Protein AF-A0A7Y2GJ99-F1 (afdb_monomer)

pLDDT: mean 95.35, std 8.85, range [33.09, 98.75]

Solvent-accessible surface area (backbone atoms only — not comparable to full-atom values): 11984 Å² total; per-residue (Å²): 136,81,82,79,80,70,79,87,43,70,21,40,38,22,31,53,90,67,54,75,41,60,30,28,61,37,40,18,82,39,71,92,29,45,36,53,20,20,38,45,72,42,80,58,85,67,59,65,56,34,55,49,12,24,33,47,34,41,47,22,24,43,27,35,58,44,49,71,42,35,42,47,26,33,45,86,88,47,50,19,39,99,52,57,39,34,38,24,40,36,31,30,36,68,42,92,59,56,69,44,93,75,38,76,45,47,41,52,61,49,24,41,74,62,63,28,25,31,35,25,58,28,64,36,67,62,51,46,54,48,34,71,76,74,42,74,43,20,17,12,30,33,64,51,55,70,68,60,28,43,53,44,5,62,67,37,80,42,44,80,96,45,80,46,27,81,76,51,27,51,92,62,67,49,76,44,70,34,80,44,98,48,89,41,35,31,40,29,35,18,27,15,48,42,45,64,58,55,57,61,48,14,61,65,15,26,34,37,40,31,29,61,84,63,48,73,67,62,54,55,73,69,65,50,76,42,79,42,79,49,55,40,20,103

Nearest PDB structures (foldseek):
  1m6v-assembly1_F  TM=9.559E-01  e=3.245E-27  Escherichia coli
  1t36-assembly1_D  TM=9.408E-01  e=1.132E-27  Escherichia coli
  1cs0-assembly1_F  TM=9.344E-01  e=1.450E-26  Escherichia coli
  1a9x-assembly1_B  TM=9.427E-01  e=2.822E-26  Escherichia coli
  1c30-assembly1_B  TM=9.353E-01  e=4.913E-26  Escherichia coli

Sequence (234 aa):
MTIRTASVREAALVLADGTLFEGEVIGAEPVGGVAGGEVVFNTVLSGYQEVITDPSYAGQIITFTYPHIGNYGVTDLDAESRAAFCRGVVVRDLARRRSNWRSTDDLDALLHRLGIPGIAGVDTRRLTRHIRDAGAMPGAFGTADEVTLKNAAAAEPGTDGIDLVSTVTCAEPYEVPCTTDSTRRIVALDFGIKTSIVEQLSAYAHIEVVPASTSAADILARSPHGVFLSNGPG

Secondary structure (DSSP, 8-state):
-----PPP-EEEEEETT--EEEEEEEESPPGGGEEEEEEEEE--SS-HHHHHT-GGGTTEEEEESSSEESTT-B-GGG--SSS---SEEE-SEE-SS---TT--B-HHHHHHHHT-EEEES--HHHHHHHHHHH-SEEEEEESS-HHHHHHHHHH---STT---HHHHS-SS-EEE--SSS---EEEEEESS--HHHHHHHHTTSEEEEEETT--HHHHHHT--SEEEE-----

Structure (mmCIF, N/CA/C/O backbone):
data_AF-A0A7Y2GJ99-F1
#
_entry.id   AF-A0A7Y2GJ99-F1
#
loop_
_atom_site.group_PDB
_atom_site.id
_atom_site.type_symbol
_atom_site.label_atom_id
_atom_site.label_alt_id
_atom_site.label_comp_id
_atom_site.label_asym_id
_atom_site.label_entity_id
_atom_site.label_seq_id
_atom_site.pdbx_PDB_ins_code
_atom_site.Cartn_x
_atom_site.Cartn_y
_atom_site.Cartn_z
_atom_site.occupancy
_atom_site.B_iso_or_equiv
_atom_site.auth_seq_id
_atom_site.auth_comp_id
_atom_site.auth_asym_id
_atom_site.auth_atom_id
_atom_site.pdbx_PDB_model_num
ATOM 1 N N . MET A 1 1 ? 14.626 0.967 29.064 1.00 39.34 1 MET A N 1
ATOM 2 C CA . MET A 1 1 ? 13.537 0.223 28.400 1.00 39.34 1 MET A CA 1
ATOM 3 C C . MET A 1 1 ? 12.233 0.840 28.873 1.00 39.34 1 MET A C 1
ATOM 5 O O . MET A 1 1 ? 11.718 0.464 29.915 1.00 39.34 1 MET A O 1
ATOM 9 N N . THR A 1 2 ? 11.798 1.899 28.198 1.00 33.09 2 THR A N 1
ATOM 10 C CA . THR A 1 2 ? 10.606 2.658 28.586 1.00 33.09 2 THR A CA 1
ATOM 11 C C . THR A 1 2 ? 9.404 1.923 28.018 1.00 33.09 2 THR A C 1
ATOM 13 O O . THR A 1 2 ? 9.250 1.855 26.802 1.00 33.09 2 THR A O 1
ATOM 16 N N . ILE A 1 3 ? 8.593 1.310 28.878 1.00 41.62 3 ILE A N 1
ATOM 17 C CA . ILE A 1 3 ? 7.292 0.779 28.471 1.00 41.62 3 ILE A CA 1
ATOM 18 C C . ILE A 1 3 ? 6.457 2.011 28.120 1.00 41.62 3 ILE A C 1
ATOM 20 O O . ILE A 1 3 ? 6.070 2.761 29.013 1.00 41.62 3 ILE A O 1
ATOM 24 N N . ARG A 1 4 ? 6.256 2.280 26.825 1.00 46.31 4 ARG A N 1
ATOM 25 C CA . ARG A 1 4 ? 5.281 3.275 26.373 1.00 46.31 4 ARG A CA 1
ATOM 26 C C . ARG A 1 4 ? 3.912 2.788 26.844 1.00 46.31 4 ARG A C 1
ATOM 28 O O . ARG A 1 4 ? 3.318 1.914 26.226 1.00 46.31 4 ARG A O 1
ATOM 35 N N . THR A 1 5 ? 3.415 3.331 27.948 1.00 45.97 5 THR A N 1
ATOM 36 C CA . THR A 1 5 ? 1.984 3.319 28.255 1.00 45.97 5 THR A CA 1
ATOM 37 C C . THR A 1 5 ? 1.335 4.353 27.344 1.00 45.97 5 THR A C 1
ATOM 39 O O . THR A 1 5 ? 1.061 5.475 27.765 1.00 45.97 5 THR A O 1
ATOM 42 N N . ALA A 1 6 ? 1.207 4.021 26.059 1.00 58.84 6 ALA A N 1
ATOM 43 C CA . ALA A 1 6 ? 0.359 4.791 25.165 1.00 58.84 6 ALA A CA 1
ATOM 44 C C . ALA A 1 6 ? -1.078 4.653 25.683 1.00 58.84 6 ALA A C 1
ATOM 46 O O . ALA A 1 6 ? -1.525 3.546 25.986 1.00 58.84 6 ALA A O 1
ATOM 47 N N . SER A 1 7 ? -1.769 5.777 25.871 1.00 73.12 7 SER A N 1
ATOM 48 C CA . SER A 1 7 ? -3.190 5.764 26.199 1.00 73.12 7 SER A CA 1
ATOM 49 C C . SER A 1 7 ? -3.935 5.110 25.043 1.00 73.12 7 SER A C 1
ATOM 51 O O . SER A 1 7 ? -3.868 5.617 23.922 1.00 73.12 7 SER A O 1
ATOM 53 N N . VAL A 1 8 ? -4.622 4.004 25.320 1.00 84.69 8 VAL A N 1
ATOM 54 C CA . VAL A 1 8 ? -5.530 3.375 24.360 1.00 84.69 8 VAL A CA 1
ATOM 55 C C . VAL A 1 8 ? -6.547 4.417 23.908 1.00 84.69 8 VAL A C 1
ATOM 57 O O . VAL A 1 8 ? -7.166 5.090 24.735 1.00 84.69 8 VAL A O 1
ATOM 60 N N . ARG A 1 9 ? -6.673 4.576 22.594 1.00 92.69 9 ARG A N 1
ATOM 61 C CA . ARG A 1 9 ? -7.615 5.497 21.969 1.00 92.69 9 ARG A CA 1
ATOM 62 C C . ARG A 1 9 ? -8.574 4.699 21.111 1.00 92.69 9 ARG A C 1
ATOM 64 O O . ARG A 1 9 ? -8.158 4.090 20.129 1.00 92.69 9 ARG A O 1
ATOM 71 N N . GLU A 1 10 ? -9.835 4.724 21.512 1.00 95.69 10 GLU A N 1
ATOM 72 C CA . GLU A 1 10 ? -10.915 4.028 20.826 1.00 95.69 10 GLU A CA 1
ATOM 73 C C . GLU A 1 10 ? -11.060 4.535 19.389 1.00 95.69 10 GLU A C 1
ATOM 75 O O . GLU A 1 10 ? -10.960 5.734 19.107 1.00 95.69 10 GLU A O 1
ATOM 80 N N . ALA A 1 11 ? -11.279 3.591 18.485 1.00 97.06 11 ALA A N 1
ATOM 81 C CA . ALA A 1 11 ? -11.551 3.822 17.083 1.00 97.06 11 ALA A CA 1
ATOM 82 C C . ALA A 1 11 ? -12.615 2.833 16.608 1.00 97.06 11 ALA A C 1
ATOM 84 O O . ALA A 1 11 ? -12.820 1.771 17.200 1.00 97.06 11 ALA A O 1
ATOM 85 N N . ALA A 1 12 ? -13.265 3.163 15.503 1.00 98.12 12 ALA A N 1
ATOM 86 C CA . ALA A 1 12 ? -14.172 2.251 14.832 1.00 98.12 12 ALA A CA 1
ATOM 87 C C . ALA A 1 12 ? -13.856 2.187 13.342 1.00 98.12 12 ALA A C 1
ATOM 89 O O . ALA A 1 12 ? -13.386 3.163 12.766 1.00 98.12 12 ALA A O 1
ATOM 90 N N . LEU A 1 13 ? -14.130 1.037 12.733 1.00 98.62 13 LEU A N 1
ATOM 91 C CA . LEU A 1 13 ? -14.179 0.814 11.294 1.00 98.62 13 LEU A CA 1
ATOM 92 C C . LEU A 1 13 ? -15.635 0.560 10.903 1.00 98.62 13 LEU A C 1
ATOM 94 O O . LEU A 1 13 ? -16.293 -0.317 11.467 1.00 98.62 13 LEU A O 1
ATOM 98 N N . VAL A 1 14 ? -16.109 1.299 9.909 1.00 98.50 14 VAL A N 1
ATOM 99 C CA . VAL A 1 14 ? -17.433 1.155 9.311 1.00 98.50 14 VAL A CA 1
ATOM 100 C C . VAL A 1 14 ? -17.272 0.804 7.837 1.00 98.50 14 VAL A C 1
ATOM 102 O O . VAL A 1 14 ? -16.510 1.454 7.124 1.00 98.50 14 VAL A O 1
ATOM 105 N N . LEU A 1 15 ? -17.993 -0.212 7.373 1.00 98.44 15 LEU A N 1
ATOM 106 C CA . LEU A 1 15 ? -18.078 -0.560 5.954 1.00 98.44 15 LEU A CA 1
ATOM 107 C C . LEU A 1 15 ? -19.263 0.147 5.280 1.00 98.44 15 LEU A C 1
ATOM 109 O O . LEU A 1 15 ? -20.211 0.553 5.952 1.00 98.44 15 LEU A O 1
ATOM 113 N N . ALA A 1 16 ? -19.247 0.257 3.951 1.00 97.25 16 ALA A N 1
ATOM 114 C CA . ALA A 1 16 ? -20.312 0.900 3.174 1.00 97.25 16 ALA A CA 1
ATOM 115 C C . ALA A 1 16 ? -21.708 0.281 3.397 1.00 97.25 16 ALA A C 1
ATOM 117 O O . ALA A 1 16 ? -22.719 0.965 3.258 1.00 97.25 16 ALA A O 1
ATOM 118 N N . ASP A 1 17 ? -21.779 -0.992 3.795 1.00 96.62 17 ASP A N 1
ATOM 119 C CA . ASP A 1 17 ? -23.031 -1.671 4.149 1.00 96.62 17 ASP A CA 1
ATOM 120 C C . ASP A 1 17 ? -23.505 -1.420 5.597 1.00 96.62 17 ASP A C 1
ATOM 122 O O . ASP A 1 17 ? -24.527 -1.954 6.032 1.00 96.62 17 ASP A O 1
ATOM 126 N N . GLY A 1 18 ? -22.769 -0.598 6.350 1.00 96.62 18 GLY A N 1
ATOM 127 C CA . GLY A 1 18 ? -23.052 -0.233 7.733 1.00 96.62 18 GLY A CA 1
ATOM 128 C C . GLY A 1 18 ? -22.471 -1.185 8.780 1.00 96.62 18 GLY A C 1
ATOM 129 O O . GLY A 1 18 ? -22.684 -0.954 9.972 1.00 96.62 18 GLY A O 1
ATOM 130 N N . THR A 1 19 ? -21.740 -2.233 8.386 1.00 97.88 19 THR A N 1
ATOM 131 C CA . THR A 1 19 ? -21.089 -3.143 9.338 1.00 97.88 19 THR A CA 1
ATOM 132 C C . THR A 1 19 ? -20.027 -2.405 10.153 1.00 97.88 19 THR A C 1
ATOM 134 O O . THR A 1 19 ? -19.130 -1.780 9.593 1.00 97.88 19 THR A O 1
ATOM 137 N N . LEU A 1 20 ? -20.114 -2.521 11.482 1.00 98.19 20 LEU A N 1
ATOM 138 C CA . LEU A 1 20 ? -19.240 -1.851 12.449 1.00 98.19 20 LEU A CA 1
ATOM 139 C C . LEU A 1 20 ? -18.264 -2.828 13.123 1.00 98.19 20 LEU A C 1
ATOM 141 O O . LEU A 1 20 ? -18.645 -3.937 13.533 1.00 98.19 20 LEU A O 1
ATOM 145 N N . PHE A 1 21 ? -17.027 -2.366 13.297 1.00 98.56 21 PHE A N 1
ATOM 146 C CA . PHE A 1 21 ? -15.977 -3.006 14.080 1.00 98.56 21 PHE A CA 1
ATOM 147 C C . PHE A 1 21 ? -15.328 -1.990 15.016 1.00 98.56 21 PHE A C 1
ATOM 149 O O . PHE A 1 21 ? -14.883 -0.937 14.574 1.00 98.56 21 PHE A O 1
ATOM 156 N N . GLU A 1 22 ? -15.241 -2.327 16.295 1.00 98.12 22 GLU A N 1
ATOM 157 C CA . GLU A 1 22 ? -14.539 -1.524 17.296 1.00 98.12 22 GLU A CA 1
ATOM 158 C C . GLU A 1 22 ? -13.065 -1.931 17.364 1.00 98.12 22 GLU A C 1
ATOM 160 O O . GLU A 1 22 ? -12.703 -3.087 17.108 1.00 98.12 22 GLU A O 1
ATOM 165 N N . GLY A 1 23 ? -12.216 -0.976 17.717 1.00 97.12 23 GLY A N 1
ATOM 166 C CA . GLY A 1 23 ? -10.788 -1.181 17.846 1.00 97.12 23 GLY A CA 1
ATOM 167 C C . GLY A 1 23 ? -10.091 0.014 18.476 1.00 97.12 23 GLY A C 1
ATOM 168 O O . GLY A 1 23 ? -10.691 0.843 19.158 1.00 97.12 23 GLY A O 1
ATOM 169 N N . GLU A 1 24 ? -8.792 0.086 18.239 1.00 96.12 24 GLU A N 1
ATOM 170 C CA . GLU A 1 24 ? -7.913 1.101 18.803 1.00 96.12 24 GLU A CA 1
ATOM 171 C C . GLU A 1 24 ? -7.057 1.688 17.684 1.00 96.12 24 GLU A C 1
ATOM 173 O O . GLU A 1 24 ? -6.545 0.941 16.847 1.00 96.12 24 GLU A O 1
ATOM 178 N N . VAL A 1 25 ? -6.902 3.011 17.641 1.00 95.75 25 VAL A N 1
ATOM 179 C CA . VAL A 1 25 ? -6.079 3.649 16.603 1.00 95.75 25 VAL A CA 1
ATOM 180 C C . VAL A 1 25 ? -4.598 3.316 16.807 1.00 95.75 25 VAL A C 1
ATOM 182 O O . VAL A 1 25 ? -4.089 3.329 17.930 1.00 95.75 25 VAL A O 1
ATOM 185 N N . ILE A 1 26 ? -3.911 3.026 15.706 1.00 96.75 26 ILE A N 1
ATOM 186 C CA . ILE A 1 26 ? -2.462 2.810 15.631 1.00 96.75 26 ILE A CA 1
ATOM 187 C C . ILE A 1 26 ? -1.896 3.579 14.434 1.00 96.75 26 ILE A C 1
ATOM 189 O O . ILE A 1 26 ? -2.638 3.956 13.525 1.00 96.75 26 ILE A O 1
ATOM 193 N N . GLY A 1 27 ? -0.580 3.767 14.388 1.00 96.62 27 GLY A N 1
ATOM 194 C CA . GLY A 1 27 ? 0.058 4.498 13.299 1.00 96.62 27 GLY A CA 1
ATOM 195 C C . GLY A 1 27 ? -0.323 5.977 13.267 1.00 96.62 27 GLY A C 1
ATOM 196 O O . GLY A 1 27 ? -0.678 6.564 14.285 1.00 96.62 27 GLY A O 1
ATOM 197 N N . ALA A 1 28 ? -0.213 6.595 12.091 1.00 96.38 28 ALA A N 1
ATOM 198 C CA . ALA A 1 28 ? -0.428 8.028 11.946 1.00 96.38 28 ALA A CA 1
ATOM 199 C C . ALA A 1 28 ? -1.865 8.449 12.281 1.00 96.38 28 ALA A C 1
ATOM 201 O O . ALA A 1 28 ? -2.828 7.731 12.019 1.00 96.38 28 ALA A O 1
ATOM 202 N N . GLU A 1 29 ? -2.013 9.666 12.801 1.00 93.19 29 GLU A N 1
ATOM 203 C CA . GLU A 1 29 ? -3.330 10.229 13.066 1.00 93.19 29 GLU A CA 1
ATOM 204 C C . GLU A 1 29 ? -4.055 10.525 11.740 1.00 93.19 29 GLU A C 1
ATOM 206 O O . GLU A 1 29 ? -3.529 11.291 10.922 1.00 93.19 29 GLU A O 1
ATOM 211 N N . PRO A 1 30 ? -5.252 9.964 11.500 1.00 89.06 30 PRO A N 1
ATOM 212 C CA . PRO A 1 30 ? -5.992 10.260 10.286 1.00 89.06 30 PRO A CA 1
ATOM 213 C C . PRO A 1 30 ? -6.437 11.728 10.268 1.00 89.06 30 PRO A C 1
ATOM 215 O O . PRO A 1 30 ? -6.904 12.276 11.272 1.00 89.06 30 PRO A O 1
ATOM 218 N N . VAL A 1 31 ? -6.313 12.385 9.112 1.00 87.25 31 VAL A N 1
ATOM 219 C CA . VAL A 1 31 ? -6.716 13.790 8.948 1.00 87.25 31 VAL A CA 1
ATOM 220 C C . VAL A 1 31 ? -8.214 13.923 9.220 1.00 87.25 31 VAL A C 1
ATOM 222 O O . VAL A 1 31 ? -9.028 13.214 8.641 1.00 87.25 31 VAL A O 1
ATOM 225 N N . GLY A 1 32 ? -8.587 14.821 10.135 1.00 89.94 32 GLY A N 1
ATOM 226 C CA . GLY A 1 32 ? -9.987 14.980 10.542 1.00 89.94 32 GLY A CA 1
ATOM 227 C C . GLY A 1 32 ? -10.563 13.779 11.304 1.00 89.94 32 GLY A C 1
ATOM 228 O O . GLY A 1 32 ? -11.775 13.705 11.474 1.00 89.94 32 GLY A O 1
ATOM 229 N N . GLY A 1 33 ? -9.720 12.849 11.767 1.00 94.75 33 GLY A N 1
ATOM 230 C CA . GLY A 1 33 ? -10.148 11.672 12.520 1.00 94.75 33 GLY A CA 1
ATOM 231 C C . GLY A 1 33 ? -10.737 10.550 11.662 1.00 94.75 33 GLY A C 1
ATOM 232 O O . GLY A 1 33 ? -11.362 9.656 12.230 1.00 94.75 33 GLY A O 1
ATOM 233 N N . VAL A 1 34 ? -10.564 10.591 10.333 1.00 97.50 34 VAL A N 1
ATOM 234 C CA . VAL A 1 34 ? -11.139 9.623 9.383 1.00 97.50 34 VAL A CA 1
ATOM 235 C C . VAL A 1 34 ? -10.124 9.219 8.311 1.00 97.50 34 VAL A C 1
ATOM 237 O O . VAL A 1 34 ? -9.484 10.067 7.695 1.00 97.50 34 VAL A O 1
ATOM 240 N N . ALA A 1 35 ? -10.009 7.919 8.059 1.00 97.88 35 ALA A N 1
ATOM 241 C CA . ALA A 1 35 ? -9.297 7.335 6.929 1.00 97.88 35 ALA A CA 1
ATOM 242 C C . ALA A 1 35 ? -10.260 6.458 6.124 1.00 97.88 35 ALA A C 1
ATOM 244 O O . ALA A 1 35 ? -10.860 5.541 6.682 1.00 97.88 35 ALA A O 1
ATOM 245 N N . GLY A 1 36 ? -10.411 6.761 4.834 1.00 97.75 36 GLY A N 1
ATOM 246 C CA . GLY A 1 36 ? -11.278 6.046 3.897 1.00 97.75 36 GLY A CA 1
ATOM 247 C C . GLY A 1 36 ? -10.485 5.291 2.833 1.00 97.75 36 GLY A C 1
ATOM 248 O O . GLY A 1 36 ? -9.355 5.664 2.508 1.00 97.75 36 GLY A O 1
ATOM 249 N N . GLY A 1 37 ? -11.072 4.215 2.323 1.00 97.88 37 GLY A N 1
ATOM 250 C CA . GLY A 1 37 ? -10.545 3.431 1.212 1.00 97.88 37 GLY A CA 1
ATOM 251 C C . GLY A 1 37 ? -11.347 2.153 0.996 1.00 97.88 37 GLY A C 1
ATOM 252 O O . GLY A 1 37 ? -12.248 1.818 1.768 1.00 97.88 37 GLY A O 1
ATOM 253 N N . GLU A 1 38 ? -11.007 1.403 -0.043 1.00 98.19 38 GLU A N 1
ATOM 254 C CA . GLU A 1 38 ? -11.585 0.079 -0.260 1.00 98.19 38 GLU A CA 1
ATOM 255 C C . GLU A 1 38 ? -10.983 -0.940 0.711 1.00 98.19 38 GLU A C 1
ATOM 257 O O . GLU A 1 38 ? -9.768 -1.131 0.763 1.00 98.19 38 GLU A O 1
ATOM 262 N N . VAL A 1 39 ? -11.821 -1.612 1.498 1.00 98.44 39 VAL A N 1
ATOM 263 C CA . VAL A 1 39 ? -11.357 -2.581 2.490 1.00 98.44 39 VAL A CA 1
ATOM 264 C C . VAL A 1 39 ? -11.141 -3.936 1.827 1.00 98.44 39 VAL A C 1
ATOM 266 O O . VAL A 1 39 ? -12.078 -4.590 1.365 1.00 98.44 39 VAL A O 1
ATOM 269 N N . VAL A 1 40 ? -9.889 -4.384 1.848 1.00 98.12 40 VAL A N 1
ATOM 270 C CA . VAL A 1 40 ? -9.454 -5.688 1.337 1.00 98.12 40 VAL A CA 1
ATOM 271 C C . VAL A 1 40 ? -8.845 -6.519 2.458 1.00 98.12 40 VAL A C 1
ATOM 273 O O . VAL A 1 40 ? -8.531 -6.003 3.532 1.00 98.12 40 VAL A O 1
ATOM 276 N N . PHE A 1 41 ? -8.645 -7.818 2.227 1.00 98.00 41 PHE A N 1
ATOM 277 C CA . PHE A 1 41 ? -7.895 -8.665 3.151 1.00 98.00 41 PHE A CA 1
ATOM 278 C C . PHE A 1 41 ? -6.698 -9.330 2.476 1.00 98.00 41 PHE A C 1
ATOM 280 O O . PHE A 1 41 ? -6.756 -9.726 1.314 1.00 98.00 41 PHE A O 1
ATOM 287 N N . ASN A 1 42 ? -5.618 -9.501 3.237 1.00 98.31 42 ASN A N 1
ATOM 288 C CA . ASN A 1 42 ? -4.430 -10.225 2.811 1.00 98.31 42 ASN A CA 1
ATOM 289 C C . ASN A 1 42 ? -4.122 -11.381 3.783 1.00 98.31 42 ASN A C 1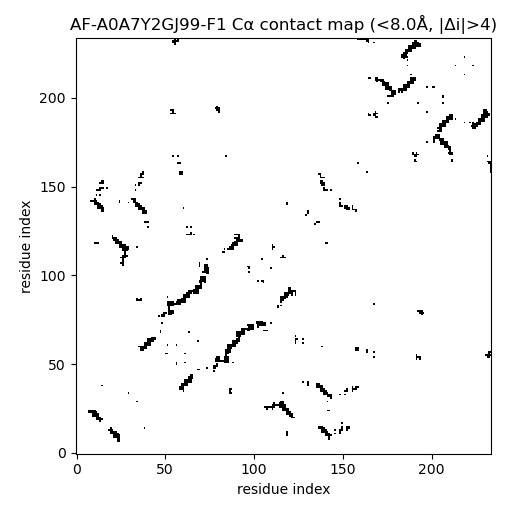
ATOM 291 O O . ASN A 1 42 ? -4.0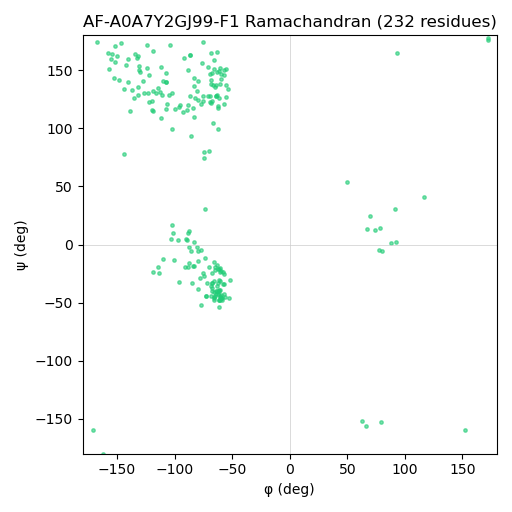90 -11.224 5.009 1.00 98.31 42 ASN A O 1
ATOM 295 N N . THR A 1 43 ? -3.917 -12.569 3.208 1.00 97.75 43 THR A N 1
ATOM 296 C CA . THR A 1 43 ? -3.693 -13.831 3.927 1.00 97.75 43 THR A CA 1
ATOM 297 C C . THR A 1 43 ? -2.229 -14.144 4.225 1.00 97.75 43 THR A C 1
ATOM 299 O O . THR A 1 43 ? -1.936 -15.210 4.769 1.00 97.75 43 THR A O 1
ATOM 302 N N . VAL A 1 44 ? -1.306 -13.230 3.910 1.00 97.00 44 VAL A N 1
ATOM 303 C CA . VAL A 1 44 ? 0.107 -13.402 4.250 1.00 97.00 44 VAL A CA 1
ATOM 304 C C . VAL A 1 44 ? 0.298 -13.650 5.748 1.00 97.00 44 VAL A C 1
ATOM 306 O O . VAL A 1 44 ? -0.307 -13.002 6.604 1.00 97.00 44 VAL A O 1
ATOM 309 N N . LEU A 1 45 ? 1.169 -14.608 6.059 1.00 97.19 45 LEU A N 1
ATOM 310 C CA . LEU A 1 45 ? 1.583 -14.921 7.432 1.00 97.19 45 LEU A CA 1
ATOM 311 C C . LEU A 1 45 ? 2.835 -14.132 7.848 1.00 97.19 45 LEU A C 1
ATOM 313 O O . LEU A 1 45 ? 3.136 -14.000 9.032 1.00 97.19 45 LEU A O 1
ATOM 317 N N . SER A 1 46 ? 3.570 -13.623 6.862 1.00 97.44 46 SER A N 1
ATOM 318 C CA . SER A 1 46 ? 4.788 -12.827 6.981 1.00 97.44 46 SER A CA 1
ATOM 319 C C . SER A 1 46 ? 4.876 -11.883 5.788 1.00 97.44 46 SER A C 1
ATOM 321 O O . SER A 1 46 ? 4.244 -12.133 4.768 1.00 97.44 46 SER A O 1
ATOM 323 N N . GLY A 1 47 ? 5.694 -10.846 5.881 1.00 97.44 47 GLY A N 1
ATOM 324 C CA . GLY A 1 47 ? 5.856 -9.875 4.804 1.00 97.44 47 GLY A CA 1
ATOM 325 C C . GLY A 1 47 ? 4.901 -8.681 4.911 1.00 97.44 47 GLY A C 1
ATOM 326 O O . GLY A 1 47 ? 4.439 -8.163 3.899 1.00 97.44 47 GLY A O 1
ATOM 327 N N . TYR A 1 48 ? 4.505 -8.280 6.129 1.00 98.25 48 TYR A N 1
ATOM 328 C CA . TYR A 1 48 ? 3.548 -7.180 6.302 1.00 98.25 48 TYR A CA 1
ATOM 329 C C . TYR A 1 48 ? 4.113 -5.834 5.844 1.00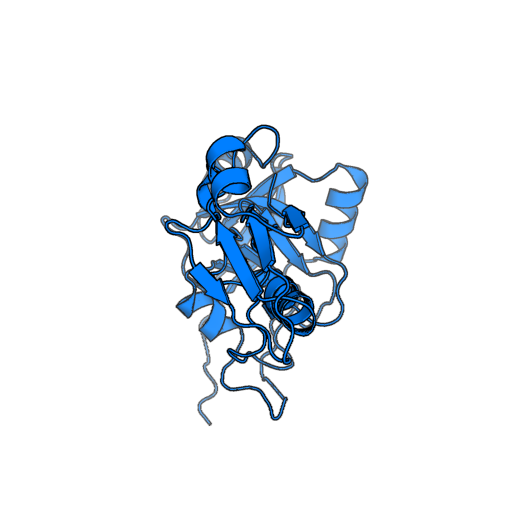 98.25 48 TYR A C 1
ATOM 331 O O . TYR A 1 48 ? 3.343 -4.995 5.391 1.00 98.25 48 TYR A O 1
ATOM 339 N N . GLN A 1 49 ? 5.425 -5.607 5.951 1.00 98.25 49 GLN A N 1
ATOM 340 C CA . GLN A 1 49 ? 6.028 -4.339 5.545 1.00 98.25 49 GLN A CA 1
ATOM 341 C C . GLN A 1 49 ? 6.052 -4.230 4.018 1.00 98.25 49 GLN A C 1
ATOM 343 O O . GLN A 1 49 ? 5.664 -3.204 3.461 1.00 98.25 49 GLN A O 1
ATOM 348 N N . GLU A 1 50 ? 6.436 -5.318 3.364 1.00 98.44 50 GLU A N 1
ATOM 349 C CA . GLU A 1 50 ? 6.442 -5.494 1.921 1.00 98.44 50 GLU A CA 1
ATOM 350 C C . GLU A 1 50 ? 5.034 -5.261 1.363 1.00 98.44 50 GLU A C 1
ATOM 352 O O . GLU A 1 50 ? 4.869 -4.536 0.393 1.00 98.44 50 GLU A O 1
ATOM 357 N N . VAL A 1 51 ? 4.003 -5.792 2.033 1.00 98.44 51 VAL A N 1
ATOM 358 C CA . VAL A 1 51 ? 2.592 -5.556 1.685 1.00 98.44 51 VAL A CA 1
ATOM 359 C C . VAL A 1 51 ? 2.176 -4.096 1.892 1.00 98.44 51 VAL A C 1
ATOM 361 O O . VAL A 1 51 ? 1.550 -3.518 1.014 1.00 98.44 51 VAL A O 1
ATOM 364 N N . ILE A 1 52 ? 2.527 -3.469 3.019 1.00 98.38 52 ILE A N 1
ATOM 365 C CA . ILE A 1 52 ? 2.172 -2.062 3.305 1.00 98.38 52 ILE A CA 1
ATOM 366 C C . ILE A 1 52 ? 2.797 -1.095 2.289 1.00 98.38 52 ILE A C 1
ATOM 368 O O . ILE A 1 52 ? 2.215 -0.054 1.976 1.00 98.38 52 ILE A O 1
ATOM 372 N N . THR A 1 53 ? 3.987 -1.432 1.795 1.00 98.25 53 THR A N 1
ATOM 373 C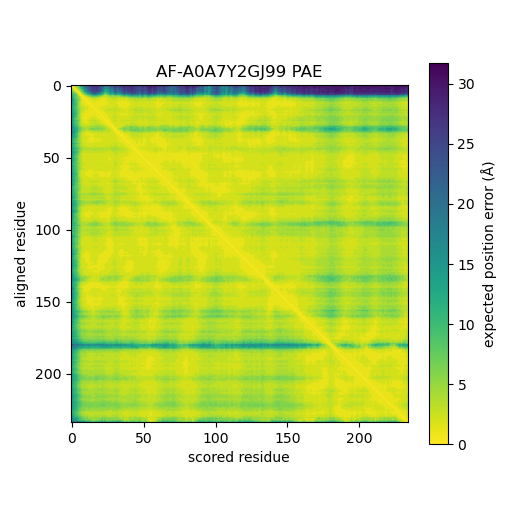 CA . THR A 1 53 ? 4.769 -0.614 0.859 1.00 98.25 53 THR A CA 1
ATOM 374 C C . THR A 1 53 ? 4.591 -1.021 -0.604 1.00 98.25 53 THR A C 1
ATOM 376 O O . THR A 1 53 ? 5.223 -0.427 -1.476 1.00 98.25 53 THR A O 1
ATOM 379 N N . ASP A 1 54 ? 3.720 -1.987 -0.897 1.00 98.44 54 ASP A N 1
ATOM 380 C CA . ASP A 1 54 ? 3.387 -2.394 -2.260 1.00 98.44 54 ASP A CA 1
ATOM 381 C C . ASP A 1 54 ? 2.428 -1.363 -2.901 1.00 98.44 54 ASP A C 1
ATOM 383 O O . ASP A 1 54 ? 1.332 -1.130 -2.370 1.00 98.44 54 ASP A O 1
ATOM 387 N N . PRO A 1 55 ? 2.800 -0.731 -4.034 1.00 97.94 55 PRO A N 1
ATOM 388 C CA . PRO A 1 55 ? 1.957 0.262 -4.700 1.00 97.94 55 PRO A CA 1
ATOM 389 C C . PRO A 1 55 ? 0.606 -0.271 -5.182 1.00 97.94 55 PRO A C 1
ATOM 391 O O . PRO A 1 55 ? -0.318 0.519 -5.363 1.00 97.94 55 PRO A O 1
ATOM 394 N N . SER A 1 56 ? 0.458 -1.589 -5.361 1.00 97.62 56 SER A N 1
ATOM 395 C CA . SER A 1 56 ? -0.815 -2.197 -5.763 1.00 97.62 56 SER A CA 1
ATOM 396 C C . SER A 1 56 ? -1.938 -2.001 -4.739 1.00 97.62 56 SER A C 1
ATOM 398 O O . SER A 1 56 ? -3.100 -2.111 -5.109 1.00 97.62 56 SER A O 1
ATOM 400 N N . TYR A 1 57 ? -1.621 -1.647 -3.487 1.00 98.19 57 TYR A N 1
ATOM 401 C CA . TYR A 1 57 ? -2.623 -1.313 -2.468 1.00 98.19 57 TYR A CA 1
ATOM 402 C C . TYR A 1 57 ? -3.049 0.160 -2.463 1.00 98.19 57 TYR A C 1
ATOM 404 O O . TYR A 1 57 ? -3.695 0.602 -1.509 1.00 98.19 57 TYR A O 1
ATOM 412 N N . ALA A 1 58 ? -2.695 0.955 -3.478 1.00 97.88 58 ALA A N 1
ATOM 413 C CA . ALA A 1 58 ? -3.160 2.336 -3.559 1.00 97.88 58 ALA A CA 1
ATOM 414 C C . ALA A 1 58 ? -4.692 2.415 -3.467 1.00 97.88 58 ALA A C 1
ATOM 416 O O . ALA A 1 58 ? -5.403 1.639 -4.094 1.00 97.88 58 ALA A O 1
ATOM 417 N N . GLY A 1 59 ? -5.206 3.333 -2.644 1.00 97.06 59 GLY A N 1
ATOM 418 C CA . GLY A 1 59 ? -6.653 3.465 -2.420 1.00 97.06 59 GLY A CA 1
ATOM 419 C C . GLY A 1 59 ? -7.269 2.418 -1.480 1.00 97.06 59 GLY A C 1
ATOM 420 O O . GLY A 1 59 ? -8.435 2.552 -1.115 1.00 97.06 59 GLY A O 1
ATOM 421 N N . GLN A 1 60 ? -6.504 1.425 -1.019 1.00 98.44 60 GLN A N 1
ATOM 422 C CA . GLN A 1 60 ? -7.033 0.308 -0.235 1.00 98.44 60 GLN A CA 1
ATOM 423 C C . GLN A 1 60 ? -6.654 0.375 1.248 1.00 98.44 60 GLN A C 1
ATOM 425 O O . GLN A 1 60 ? -5.567 0.818 1.624 1.00 98.44 60 GLN A O 1
ATOM 430 N N . ILE A 1 61 ? -7.551 -0.117 2.099 1.00 98.62 61 ILE A N 1
ATOM 431 C CA . ILE A 1 61 ? -7.324 -0.387 3.519 1.00 98.62 61 ILE A CA 1
ATOM 432 C C . ILE A 1 61 ? -7.046 -1.886 3.670 1.00 98.62 61 ILE A C 1
ATOM 434 O O . ILE A 1 61 ? -7.906 -2.728 3.400 1.00 98.62 61 ILE A O 1
ATOM 438 N N . ILE A 1 62 ? -5.841 -2.232 4.117 1.00 98.69 62 ILE A N 1
ATOM 439 C CA . ILE A 1 62 ? -5.363 -3.616 4.152 1.00 98.69 62 ILE A CA 1
ATOM 440 C C . ILE A 1 62 ? -5.739 -4.275 5.477 1.00 98.69 62 ILE A C 1
ATOM 442 O O . ILE A 1 62 ? -5.206 -3.924 6.528 1.00 98.69 62 ILE A O 1
ATOM 446 N N . THR A 1 63 ? -6.585 -5.300 5.431 1.00 98.75 63 THR A N 1
ATOM 447 C CA . THR A 1 63 ? -6.873 -6.157 6.587 1.00 98.75 63 THR A CA 1
ATOM 448 C C . THR A 1 63 ? -5.959 -7.372 6.606 1.00 98.75 63 THR A C 1
ATOM 450 O O . THR A 1 63 ? -6.066 -8.265 5.764 1.00 98.75 63 THR A O 1
ATOM 453 N N . PHE A 1 64 ? -5.089 -7.469 7.606 1.00 98.75 64 PHE A N 1
ATOM 454 C CA . PHE A 1 64 ? -4.259 -8.656 7.781 1.00 98.75 64 PHE A CA 1
ATOM 455 C C . PHE A 1 64 ? -5.028 -9.763 8.501 1.00 98.75 64 PHE A C 1
ATOM 457 O O . PHE A 1 64 ? -5.560 -9.578 9.599 1.00 98.75 64 PHE A O 1
ATOM 464 N N . THR A 1 65 ? -5.062 -10.952 7.896 1.00 98.31 65 THR A N 1
ATOM 465 C CA . THR A 1 65 ? -5.720 -12.105 8.533 1.00 98.31 65 THR A CA 1
ATOM 466 C C . THR A 1 65 ? -4.868 -12.743 9.630 1.00 98.31 65 THR A C 1
ATOM 468 O O . THR A 1 65 ? -5.419 -13.304 10.580 1.00 98.31 65 THR A O 1
ATOM 471 N N . TYR A 1 66 ? -3.535 -12.664 9.523 1.00 98.38 66 TYR A N 1
ATOM 472 C CA . TYR A 1 66 ? -2.645 -13.181 10.554 1.00 98.38 66 TYR A CA 1
ATOM 473 C C . TYR A 1 66 ? -2.733 -12.282 11.795 1.00 98.38 66 TYR A C 1
ATOM 475 O O . TYR A 1 66 ? -2.603 -11.065 11.669 1.00 98.38 66 TYR A O 1
ATOM 483 N N . PRO A 1 67 ? -2.983 -12.838 12.995 1.00 97.31 67 PRO A N 1
ATOM 484 C CA . PRO A 1 67 ? -3.402 -12.018 14.122 1.00 97.31 67 PRO A CA 1
ATOM 485 C C . PRO A 1 67 ? -2.292 -11.137 14.698 1.00 97.31 67 PRO A C 1
ATOM 487 O O . PRO A 1 67 ? -2.599 -10.041 15.153 1.00 97.31 67 PRO A O 1
ATOM 490 N N . HIS A 1 68 ? -1.036 -11.595 14.680 1.00 97.12 68 HIS A N 1
ATOM 491 C CA . HIS A 1 68 ? 0.095 -10.879 15.275 1.00 97.12 68 HIS A CA 1
ATOM 492 C C . HIS A 1 68 ? 0.924 -10.174 14.203 1.00 97.12 68 HIS A C 1
ATOM 494 O O . HIS A 1 68 ? 1.786 -10.787 13.571 1.00 97.12 68 HIS A O 1
ATOM 500 N N . ILE A 1 69 ? 0.700 -8.876 14.030 1.00 98.44 69 ILE A N 1
ATOM 501 C CA . ILE A 1 69 ? 1.384 -8.058 13.022 1.00 98.44 69 ILE A CA 1
ATOM 502 C C . ILE A 1 69 ? 2.388 -7.127 13.714 1.00 98.44 69 ILE A C 1
ATOM 504 O O . ILE A 1 69 ? 2.119 -6.615 14.796 1.00 98.44 69 ILE A O 1
ATOM 508 N N . GLY A 1 70 ? 3.579 -6.944 13.135 1.00 98.06 70 GLY A N 1
ATOM 509 C CA . GLY A 1 70 ? 4.674 -6.167 13.745 1.00 98.06 70 GLY A CA 1
ATOM 510 C C . GLY A 1 70 ? 5.673 -6.983 14.582 1.00 98.06 70 GLY A C 1
ATOM 511 O O . GLY A 1 70 ? 6.598 -6.423 15.172 1.00 98.06 70 GLY A O 1
ATOM 512 N N . ASN A 1 71 ? 5.515 -8.308 14.656 1.00 97.62 71 ASN A N 1
ATOM 513 C CA . ASN A 1 71 ? 6.308 -9.197 15.518 1.00 97.62 71 ASN A CA 1
ATOM 514 C C . ASN A 1 71 ? 7.819 -9.201 15.210 1.00 97.62 71 ASN A C 1
ATOM 516 O O . ASN A 1 71 ? 8.628 -9.377 16.125 1.00 97.62 71 ASN A O 1
ATOM 520 N N . TYR A 1 72 ? 8.220 -8.976 13.959 1.00 97.50 72 TYR A N 1
ATOM 521 C CA . TYR A 1 72 ? 9.627 -8.852 13.568 1.00 97.50 72 TYR A CA 1
ATOM 522 C C . TYR A 1 72 ? 10.079 -7.398 13.364 1.00 97.50 72 TYR A C 1
ATOM 524 O O . TYR A 1 72 ? 11.209 -7.173 12.941 1.00 97.50 72 TYR A O 1
ATOM 532 N N . GLY A 1 73 ? 9.253 -6.415 13.738 1.00 97.94 73 GLY A N 1
ATOM 533 C CA . GLY A 1 73 ? 9.539 -4.996 13.535 1.00 97.94 73 GLY A CA 1
ATOM 534 C C . GLY A 1 73 ? 9.650 -4.637 12.056 1.00 97.94 73 GLY A C 1
ATOM 535 O O . GLY A 1 73 ? 9.013 -5.264 11.216 1.00 97.94 73 GLY A O 1
ATOM 536 N N . VAL A 1 74 ? 10.433 -3.616 11.744 1.00 98.25 74 VAL A N 1
ATOM 537 C CA . VAL A 1 74 ? 10.604 -3.116 10.374 1.00 98.25 74 VAL A CA 1
ATOM 538 C C . VAL A 1 74 ? 12.082 -2.907 10.057 1.00 98.25 74 VAL A C 1
ATOM 540 O O . VAL A 1 74 ? 12.911 -2.809 10.971 1.00 98.25 74 VAL A O 1
ATOM 543 N N . THR A 1 75 ? 12.412 -2.856 8.772 1.00 97.94 75 THR A N 1
ATOM 544 C CA . THR A 1 75 ? 13.754 -2.555 8.257 1.00 97.94 75 THR A CA 1
ATOM 545 C C . THR A 1 75 ? 13.645 -1.936 6.872 1.00 97.94 75 THR A C 1
ATOM 547 O O . THR A 1 75 ? 12.797 -2.344 6.090 1.00 97.94 75 THR A O 1
ATOM 550 N N . ASP A 1 76 ? 14.496 -0.976 6.519 1.00 95.12 76 ASP A N 1
ATOM 551 C CA . ASP A 1 76 ? 14.383 -0.302 5.215 1.00 95.12 76 ASP A CA 1
ATOM 552 C C . ASP A 1 76 ? 14.653 -1.249 4.024 1.00 95.12 76 ASP A C 1
ATOM 554 O O . ASP A 1 76 ? 14.283 -0.942 2.898 1.00 95.12 76 ASP A O 1
ATOM 558 N N . LEU A 1 77 ? 15.238 -2.427 4.282 1.00 96.31 77 LEU A N 1
ATOM 559 C CA . LEU A 1 77 ? 15.465 -3.484 3.288 1.00 96.31 77 LEU A CA 1
ATOM 560 C C . LEU A 1 77 ? 14.183 -4.193 2.817 1.00 96.31 77 LEU A C 1
ATOM 562 O O . LEU A 1 77 ? 14.221 -4.851 1.788 1.00 96.31 77 LEU A O 1
ATOM 566 N N . ASP A 1 78 ? 13.090 -4.104 3.579 1.00 97.62 78 ASP A N 1
ATOM 567 C CA . ASP A 1 78 ? 11.826 -4.802 3.291 1.00 97.62 78 ASP A CA 1
ATOM 568 C C . ASP A 1 78 ? 10.784 -3.839 2.668 1.00 97.62 78 ASP A C 1
ATOM 570 O O . ASP A 1 78 ? 9.582 -4.092 2.700 1.00 97.62 78 ASP A O 1
ATOM 574 N N . ALA A 1 79 ? 11.218 -2.675 2.166 1.00 97.00 79 ALA A N 1
ATOM 575 C CA . ALA A 1 79 ? 10.348 -1.712 1.495 1.00 97.00 79 ALA A CA 1
ATOM 576 C C . ALA A 1 79 ? 10.254 -2.006 -0.011 1.00 97.00 79 ALA A C 1
ATOM 578 O O . ALA A 1 79 ? 11.244 -1.936 -0.738 1.00 97.00 79 ALA A O 1
ATOM 579 N N . GLU A 1 80 ? 9.042 -2.261 -0.498 1.00 97.81 80 GLU A N 1
ATOM 580 C CA . GLU A 1 80 ? 8.790 -2.609 -1.900 1.00 97.81 80 GLU A CA 1
ATOM 581 C C . GLU A 1 80 ? 8.579 -1.395 -2.806 1.00 97.81 80 GLU A C 1
ATOM 583 O O . GLU A 1 80 ? 8.414 -1.559 -4.011 1.00 97.81 80 GLU A O 1
ATOM 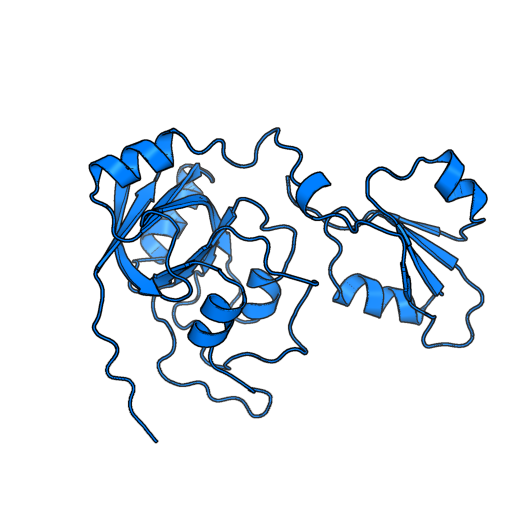588 N N . SER A 1 81 ? 8.595 -0.174 -2.271 1.00 96.00 81 SER A N 1
ATOM 589 C CA . SER A 1 81 ? 8.577 1.041 -3.083 1.00 96.00 81 SER A CA 1
ATOM 590 C C . SER A 1 81 ? 9.036 2.270 -2.293 1.00 96.00 81 SER A C 1
ATOM 592 O O . SER A 1 81 ? 9.377 2.197 -1.111 1.00 96.00 81 SER A O 1
ATOM 594 N N . ARG A 1 82 ? 9.050 3.431 -2.959 1.00 92.69 82 ARG A N 1
ATOM 595 C CA . ARG A 1 82 ? 9.498 4.717 -2.395 1.00 92.69 82 ARG A CA 1
ATOM 596 C C . ARG A 1 82 ? 8.630 5.258 -1.251 1.00 92.69 82 ARG A C 1
ATOM 598 O O . ARG A 1 82 ? 9.075 6.150 -0.533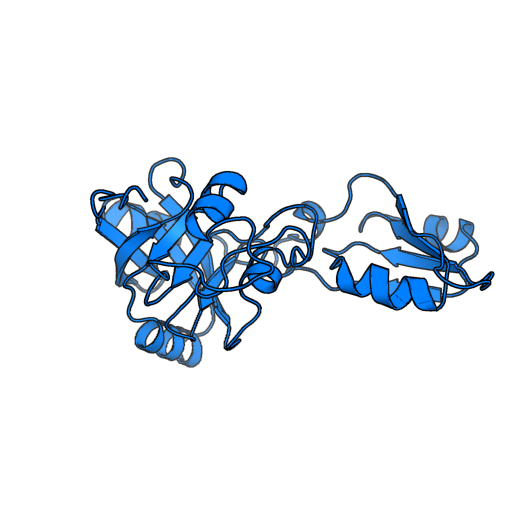 1.00 92.69 82 ARG A O 1
ATOM 605 N N . ALA A 1 83 ? 7.391 4.789 -1.125 1.00 93.69 83 ALA A N 1
ATOM 606 C CA . ALA A 1 83 ? 6.420 5.238 -0.130 1.00 93.69 83 ALA A CA 1
ATOM 607 C C . ALA A 1 83 ? 5.356 4.154 0.097 1.00 93.69 83 ALA A C 1
ATOM 609 O O . ALA A 1 83 ? 5.210 3.249 -0.711 1.00 93.69 83 ALA A O 1
ATOM 610 N N . ALA A 1 84 ? 4.573 4.246 1.170 1.00 96.25 84 ALA A N 1
ATOM 611 C CA . ALA A 1 84 ? 3.346 3.457 1.261 1.00 96.25 84 ALA A CA 1
ATOM 612 C C . ALA A 1 84 ? 2.213 4.177 0.520 1.00 96.25 84 ALA A C 1
ATOM 614 O O . ALA A 1 84 ? 2.046 5.387 0.669 1.00 96.25 84 ALA A O 1
ATOM 615 N N . PHE A 1 85 ? 1.438 3.424 -0.260 1.00 97.25 85 PHE A N 1
ATOM 616 C CA . PHE A 1 85 ? 0.310 3.954 -1.038 1.00 97.25 85 PHE A CA 1
ATOM 617 C C . PHE A 1 85 ? -1.054 3.505 -0.503 1.00 97.25 85 PHE A C 1
ATOM 619 O O . PHE A 1 85 ? -2.079 4.080 -0.875 1.00 97.25 85 PHE A O 1
ATOM 626 N N . CYS A 1 86 ? -1.076 2.515 0.395 1.00 98.00 86 CYS A N 1
ATOM 627 C CA . CYS A 1 86 ? -2.299 2.102 1.070 1.00 98.00 86 CYS A CA 1
ATOM 628 C C . CYS A 1 86 ? -2.911 3.241 1.897 1.00 98.00 86 CYS A C 1
ATOM 630 O O . CYS A 1 86 ? -2.228 4.147 2.370 1.00 98.00 86 CYS A O 1
ATOM 632 N N . ARG A 1 87 ? -4.232 3.201 2.067 1.00 97.75 87 ARG A N 1
ATOM 633 C CA . ARG A 1 87 ? -5.000 4.178 2.851 1.00 97.75 87 ARG A CA 1
ATOM 634 C C . ARG A 1 87 ? -5.019 3.870 4.340 1.00 97.75 87 ARG A C 1
ATOM 636 O O . ARG A 1 87 ? -5.299 4.756 5.141 1.00 97.75 87 ARG A O 1
ATOM 643 N N . GLY A 1 88 ? -4.714 2.633 4.713 1.00 98.25 88 GLY A N 1
ATOM 644 C CA . GLY A 1 88 ? -4.564 2.248 6.103 1.00 98.25 88 GLY A CA 1
ATOM 645 C C . GLY A 1 88 ? -4.407 0.751 6.297 1.00 98.25 88 GLY A C 1
ATOM 646 O O . GLY A 1 88 ? -4.467 -0.031 5.346 1.00 98.25 88 GLY A O 1
ATOM 647 N N . VAL A 1 89 ? -4.218 0.356 7.552 1.00 98.62 89 VAL A N 1
ATOM 648 C CA . VAL A 1 89 ? -4.049 -1.047 7.946 1.00 98.62 89 VAL A CA 1
ATOM 649 C C . VAL A 1 89 ? -5.008 -1.439 9.064 1.00 98.62 89 VAL A C 1
ATOM 651 O O . VAL A 1 89 ? -5.230 -0.686 10.009 1.00 98.62 89 VAL A O 1
ATOM 654 N N . VAL A 1 90 ? -5.547 -2.651 8.983 1.00 98.75 90 VAL A N 1
ATOM 655 C CA . VAL A 1 90 ? -6.421 -3.251 9.993 1.00 98.75 90 VAL A CA 1
ATOM 656 C C . VAL A 1 90 ? -5.753 -4.521 10.505 1.00 98.75 90 VAL A C 1
ATOM 658 O O . VAL A 1 90 ? -5.441 -5.435 9.733 1.00 98.75 90 VAL A O 1
ATOM 661 N N . VAL A 1 91 ? -5.534 -4.593 11.816 1.00 98.56 91 VAL A N 1
ATOM 662 C CA . VAL A 1 91 ? -4.871 -5.728 12.469 1.00 98.56 91 VAL A CA 1
ATOM 663 C C . VAL A 1 91 ? -5.671 -6.213 13.672 1.00 98.56 91 VAL A C 1
ATOM 665 O O . VAL A 1 91 ? -6.406 -5.458 14.308 1.00 98.56 91 VAL A O 1
ATOM 668 N N . ARG A 1 92 ? -5.511 -7.493 14.019 1.00 98.31 92 ARG A N 1
ATOM 669 C CA . ARG A 1 92 ? -6.105 -8.038 15.244 1.00 98.31 92 ARG A CA 1
ATOM 670 C C . ARG A 1 92 ? -5.309 -7.623 16.477 1.00 98.31 92 ARG A C 1
ATOM 672 O O . ARG A 1 92 ? -5.892 -7.119 17.429 1.00 98.31 92 ARG A O 1
ATOM 679 N N . ASP A 1 93 ? -4.001 -7.856 16.462 1.00 97.50 93 ASP A N 1
ATOM 680 C CA . ASP A 1 93 ? -3.081 -7.563 17.560 1.00 97.50 93 ASP A CA 1
ATOM 681 C C . ASP A 1 93 ? -1.787 -6.974 16.987 1.00 97.50 93 ASP A C 1
ATOM 683 O O . ASP A 1 93 ? -1.051 -7.633 16.244 1.00 97.50 93 ASP A O 1
ATOM 687 N N . LEU A 1 94 ? -1.519 -5.712 17.324 1.00 97.19 94 LEU A N 1
ATOM 688 C CA . LEU A 1 94 ? -0.247 -5.077 17.009 1.00 97.19 94 LEU A CA 1
ATOM 689 C C . LEU A 1 94 ? 0.797 -5.532 18.034 1.00 97.19 94 LEU A C 1
ATOM 691 O O . LEU A 1 94 ? 0.621 -5.383 19.246 1.00 97.19 94 LEU A O 1
ATOM 695 N N . ALA A 1 95 ? 1.904 -6.089 17.556 1.00 95.19 95 ALA A N 1
ATOM 696 C CA . ALA A 1 95 ? 2.909 -6.673 18.423 1.00 95.19 95 ALA A CA 1
ATOM 697 C C . ALA A 1 95 ? 3.535 -5.620 19.354 1.00 95.19 95 ALA A C 1
ATOM 699 O O . ALA A 1 95 ? 4.254 -4.720 18.930 1.00 95.19 95 ALA A O 1
ATOM 700 N N . ARG A 1 96 ? 3.349 -5.813 20.664 1.00 90.69 96 ARG A N 1
ATOM 701 C CA . ARG A 1 96 ? 3.917 -4.961 21.732 1.00 90.69 96 ARG A CA 1
ATOM 702 C C . ARG A 1 96 ? 5.446 -4.900 21.739 1.00 90.69 96 ARG A C 1
ATOM 704 O O . ARG A 1 96 ? 6.038 -4.003 22.333 1.00 90.69 96 ARG A O 1
ATOM 711 N N . ARG A 1 97 ? 6.095 -5.912 21.162 1.00 92.38 97 ARG A N 1
ATOM 712 C CA . ARG A 1 97 ? 7.548 -6.017 21.056 1.00 92.38 97 ARG A CA 1
ATOM 713 C C . ARG A 1 97 ? 7.914 -6.669 19.732 1.00 92.38 97 ARG A C 1
ATOM 715 O O . ARG A 1 97 ? 7.411 -7.741 19.410 1.00 92.38 97 ARG A O 1
ATOM 722 N N . ARG A 1 98 ? 8.892 -6.069 19.058 1.00 95.31 98 ARG A N 1
ATOM 723 C CA . ARG A 1 98 ? 9.608 -6.670 17.933 1.00 95.31 98 ARG A CA 1
ATOM 724 C C . ARG A 1 98 ? 10.741 -7.586 18.396 1.00 95.31 98 ARG A C 1
ATOM 726 O O . ARG A 1 98 ? 11.422 -7.297 19.386 1.00 95.31 98 ARG A O 1
ATOM 733 N N . SER A 1 99 ? 10.958 -8.684 17.679 1.00 97.25 99 SER A N 1
ATOM 734 C CA . SER A 1 99 ? 12.031 -9.640 17.961 1.00 97.25 99 SER A CA 1
ATOM 735 C C . SER A 1 99 ? 12.616 -10.224 16.676 1.00 97.25 99 SER A C 1
ATOM 737 O O . SER A 1 99 ? 12.338 -11.364 16.309 1.00 97.25 99 SER A O 1
ATOM 739 N N . ASN A 1 100 ? 13.457 -9.443 16.004 1.00 98.31 100 ASN A N 1
ATOM 740 C CA . ASN A 1 100 ? 14.227 -9.877 14.843 1.00 98.31 100 ASN A CA 1
ATOM 741 C C . ASN A 1 100 ? 15.559 -9.117 14.806 1.00 98.31 100 ASN A C 1
ATOM 743 O O . ASN A 1 100 ? 15.599 -7.936 15.138 1.00 98.31 100 ASN A O 1
ATOM 747 N N . TRP A 1 101 ? 16.641 -9.788 14.416 1.00 98.19 101 TRP A N 1
ATOM 748 C CA . TRP A 1 101 ? 17.978 -9.191 14.353 1.00 98.19 101 TRP A CA 1
ATOM 749 C C . TRP A 1 101 ? 18.117 -8.116 13.261 1.00 98.19 101 TRP A C 1
ATOM 751 O O . TRP A 1 101 ? 18.959 -7.235 13.397 1.00 98.19 101 TRP A O 1
ATOM 761 N N . ARG A 1 102 ? 17.289 -8.166 12.206 1.00 97.94 102 ARG A N 1
ATOM 762 C CA . ARG A 1 102 ? 17.221 -7.157 11.131 1.00 97.94 102 ARG A CA 1
ATOM 763 C C . ARG A 1 102 ? 16.426 -5.915 11.527 1.00 97.94 102 ARG A C 1
ATOM 765 O O . ARG A 1 102 ? 16.479 -4.918 10.813 1.00 97.94 102 ARG A O 1
ATOM 772 N N . SER A 1 103 ? 15.660 -5.989 12.617 1.00 97.88 103 SER A N 1
ATOM 773 C CA . SER A 1 103 ? 14.725 -4.937 13.002 1.00 97.88 103 SER A CA 1
ATOM 774 C C . SER A 1 103 ? 15.460 -3.675 13.435 1.00 97.88 103 SER A C 1
ATOM 776 O O . SER A 1 103 ? 16.214 -3.689 14.409 1.00 97.88 103 SER A O 1
ATOM 778 N N . THR A 1 104 ? 15.177 -2.570 12.753 1.00 97.62 104 THR A N 1
ATOM 779 C CA . THR A 1 104 ? 15.672 -1.240 13.117 1.00 97.62 104 THR A CA 1
ATOM 780 C C . THR A 1 104 ? 14.638 -0.467 13.934 1.00 97.62 104 THR A C 1
ATOM 782 O O . THR A 1 104 ? 15.011 0.238 14.871 1.00 97.62 104 THR A O 1
ATOM 785 N N . ASP A 1 105 ? 13.342 -0.685 13.687 1.00 96.88 105 ASP A N 1
ATOM 786 C CA . ASP A 1 105 ? 12.247 -0.010 14.395 1.00 96.88 105 ASP A CA 1
ATOM 787 C C . ASP A 1 105 ? 10.996 -0.899 14.566 1.00 96.88 105 ASP A C 1
ATOM 789 O O . ASP A 1 105 ? 10.959 -2.029 14.068 1.00 96.88 105 ASP A O 1
ATOM 793 N N . ASP A 1 106 ? 9.992 -0.438 15.319 1.00 97.12 106 ASP A N 1
ATOM 794 C CA . ASP A 1 106 ? 8.674 -1.084 15.394 1.00 97.12 106 ASP A CA 1
ATOM 795 C C . ASP A 1 106 ? 7.704 -0.616 14.295 1.00 97.12 106 ASP A C 1
ATOM 797 O O . ASP A 1 106 ? 7.922 0.380 13.607 1.00 97.12 106 ASP A O 1
ATOM 801 N N . LEU A 1 107 ? 6.639 -1.397 14.089 1.00 97.75 107 LEU A N 1
ATOM 802 C CA . LEU A 1 107 ? 5.679 -1.145 13.017 1.00 97.75 107 LEU A CA 1
ATOM 803 C C . LEU A 1 107 ? 4.853 0.125 13.253 1.00 97.75 107 LEU A C 1
ATOM 805 O O . LEU A 1 107 ? 4.566 0.834 12.296 1.00 97.75 107 LEU A O 1
ATOM 809 N N . ASP A 1 108 ? 4.503 0.441 14.502 1.00 97.06 108 ASP A N 1
ATOM 810 C CA . ASP A 1 108 ? 3.753 1.661 14.822 1.00 97.06 108 ASP A CA 1
ATOM 811 C C . ASP A 1 108 ? 4.551 2.916 14.445 1.00 97.06 108 ASP A C 1
ATOM 813 O O . ASP A 1 108 ? 4.024 3.848 13.834 1.00 97.06 108 ASP A O 1
ATOM 817 N N . ALA A 1 109 ? 5.851 2.912 14.745 1.00 96.56 109 ALA A N 1
ATOM 818 C CA . ALA A 1 109 ? 6.768 3.972 14.357 1.00 96.56 109 ALA A CA 1
ATOM 819 C C . ALA A 1 109 ? 6.905 4.095 12.830 1.00 96.56 109 ALA A C 1
ATOM 821 O O . ALA A 1 109 ? 6.911 5.214 12.310 1.00 96.56 109 ALA A O 1
ATOM 822 N N . LEU A 1 110 ? 6.953 2.975 12.092 1.00 97.31 110 LEU A N 1
ATOM 823 C CA . LEU A 1 110 ? 6.939 3.000 10.624 1.00 97.31 110 LEU A CA 1
ATOM 824 C C . LEU A 1 110 ? 5.652 3.635 10.086 1.00 97.31 110 LEU A C 1
ATOM 826 O O . LEU A 1 110 ? 5.728 4.509 9.226 1.00 97.31 110 LEU A O 1
ATOM 830 N N . LEU A 1 111 ? 4.488 3.223 10.592 1.00 97.94 111 LEU A N 1
ATOM 831 C CA . LEU A 1 111 ? 3.195 3.749 10.153 1.00 97.94 111 LEU A CA 1
ATOM 832 C C . LEU A 1 111 ? 3.103 5.265 10.380 1.00 97.94 111 LEU A C 1
ATOM 834 O O . LEU A 1 111 ? 2.732 5.996 9.464 1.00 97.94 111 LEU A O 1
ATOM 838 N N . HIS A 1 112 ? 3.545 5.761 11.540 1.00 97.44 112 HIS A N 1
ATOM 839 C CA . HIS A 1 112 ? 3.661 7.201 11.794 1.00 97.44 112 HIS A CA 1
ATOM 840 C C . HIS A 1 112 ? 4.601 7.900 10.805 1.00 97.44 112 HIS A C 1
ATOM 842 O O . HIS A 1 112 ? 4.259 8.951 10.266 1.00 97.44 112 HIS A O 1
ATOM 848 N N . ARG A 1 113 ? 5.782 7.322 10.552 1.00 96.81 113 ARG A N 1
ATOM 849 C CA . ARG A 1 113 ? 6.786 7.886 9.638 1.00 96.81 113 ARG A CA 1
ATOM 850 C C . ARG A 1 113 ? 6.282 7.971 8.198 1.00 96.81 113 ARG A C 1
ATOM 852 O O . ARG A 1 113 ? 6.621 8.921 7.501 1.00 96.81 113 ARG A O 1
ATOM 859 N N . LEU A 1 114 ? 5.491 6.993 7.766 1.00 96.88 114 LEU A N 1
ATOM 860 C CA . LEU A 1 114 ? 4.898 6.948 6.431 1.00 96.88 114 LEU A CA 1
ATOM 861 C C . LEU A 1 114 ? 3.568 7.711 6.334 1.00 96.88 114 LEU A C 1
ATOM 863 O O . LEU A 1 114 ? 3.026 7.829 5.241 1.00 96.88 114 LEU A O 1
ATOM 867 N N . GLY A 1 115 ? 3.039 8.230 7.447 1.00 97.25 115 GLY A N 1
ATOM 868 C CA . GLY A 1 115 ? 1.741 8.904 7.464 1.00 97.25 115 GLY A CA 1
ATOM 869 C C . GLY A 1 115 ? 0.555 7.959 7.243 1.00 97.25 115 GLY A C 1
ATOM 870 O O . GLY A 1 115 ? -0.490 8.405 6.778 1.00 97.25 115 GLY A O 1
ATOM 871 N N . ILE A 1 116 ? 0.707 6.668 7.554 1.00 98.06 116 ILE A N 1
ATOM 872 C CA . ILE A 1 116 ? -0.322 5.646 7.348 1.00 98.06 116 ILE A CA 1
ATOM 873 C C . ILE A 1 116 ? -1.104 5.420 8.646 1.00 98.06 116 ILE A C 1
ATOM 875 O O . ILE A 1 116 ? -0.509 4.999 9.644 1.00 98.06 116 ILE A O 1
ATOM 879 N N . PRO A 1 117 ? -2.422 5.671 8.659 1.00 98.19 117 PRO A N 1
ATOM 880 C CA . PRO A 1 117 ? -3.263 5.360 9.803 1.00 98.19 117 PRO A CA 1
ATOM 881 C C . PRO A 1 117 ? -3.559 3.859 9.871 1.00 98.19 117 PRO A C 1
ATOM 883 O O . PRO A 1 117 ? -3.548 3.142 8.867 1.00 98.19 117 PRO A O 1
ATOM 886 N N . GLY A 1 118 ? -3.884 3.365 11.058 1.00 98.06 118 GLY A N 1
ATOM 887 C CA . GLY A 1 118 ? -4.354 1.999 11.228 1.00 98.06 118 GLY A CA 1
ATOM 888 C C . GLY A 1 118 ? -5.284 1.820 12.418 1.00 98.06 118 GLY A C 1
ATOM 889 O O . GLY A 1 118 ? -5.460 2.712 13.249 1.00 98.06 118 GLY A O 1
ATOM 890 N N . ILE A 1 119 ? -5.880 0.635 12.493 1.00 98.38 119 ILE A N 1
ATOM 891 C CA . ILE A 1 119 ? -6.749 0.218 13.590 1.00 98.38 119 ILE A CA 1
ATOM 892 C C . ILE A 1 119 ? -6.396 -1.210 14.025 1.00 98.38 119 ILE A C 1
ATOM 894 O O . ILE A 1 119 ? -6.331 -2.142 13.218 1.00 98.38 119 ILE A O 1
ATOM 898 N N . ALA A 1 120 ? -6.130 -1.372 15.317 1.00 98.19 120 ALA A N 1
ATOM 899 C CA . ALA A 1 120 ? -5.867 -2.646 15.974 1.00 98.19 120 ALA A CA 1
ATOM 900 C C . ALA A 1 120 ? -7.088 -3.114 16.778 1.00 98.19 120 ALA A C 1
ATOM 902 O O . ALA A 1 120 ? -8.060 -2.382 16.943 1.00 98.19 120 ALA A O 1
ATOM 903 N N . GLY A 1 121 ? -7.059 -4.346 17.289 1.00 97.88 121 GLY A N 1
ATOM 904 C CA . GLY A 1 121 ? -8.125 -4.878 18.144 1.00 97.88 121 GLY A CA 1
ATOM 905 C C . GLY A 1 121 ? -9.357 -5.379 17.386 1.00 97.88 121 GLY A C 1
ATOM 906 O O . GLY A 1 121 ? -10.206 -6.038 17.986 1.00 97.88 121 GLY A O 1
ATOM 907 N N . VAL A 1 122 ? -9.420 -5.189 16.067 1.00 98.31 122 VAL A N 1
ATOM 908 C CA . VAL A 1 122 ? -10.549 -5.610 15.228 1.00 98.31 122 VAL A CA 1
ATOM 909 C C . VAL A 1 122 ? -10.621 -7.138 15.134 1.00 98.31 122 VAL A C 1
ATOM 911 O O . VAL A 1 122 ? -9.602 -7.823 15.020 1.00 98.31 122 VAL A O 1
ATOM 914 N N . ASP A 1 123 ? -11.833 -7.704 15.137 1.00 98.50 123 ASP A N 1
ATOM 915 C CA . ASP A 1 123 ? -12.051 -9.104 14.745 1.00 98.50 123 ASP A CA 1
ATOM 916 C C . ASP A 1 123 ? -11.833 -9.263 13.230 1.00 98.50 123 ASP A C 1
ATOM 918 O O . ASP A 1 123 ? -12.772 -9.301 12.426 1.00 98.50 123 ASP A O 1
ATOM 922 N N . THR A 1 124 ? -10.562 -9.354 12.831 1.00 98.44 124 THR A N 1
ATOM 923 C CA . THR A 1 124 ? -10.165 -9.478 11.424 1.00 98.44 124 THR A CA 1
ATOM 924 C C . THR A 1 124 ? -10.690 -10.759 10.784 1.00 98.44 124 THR A C 1
ATOM 926 O O . THR A 1 124 ? -10.859 -10.803 9.567 1.00 98.44 124 THR A O 1
ATOM 929 N N . ARG A 1 125 ? -11.037 -11.791 11.568 1.00 98.38 125 ARG A N 1
ATOM 930 C CA . ARG A 1 125 ? -11.663 -13.014 11.048 1.00 98.38 125 ARG A CA 1
ATOM 931 C C . ARG A 1 125 ? -13.114 -12.768 10.651 1.00 98.38 125 ARG A C 1
ATOM 933 O O . ARG A 1 125 ? -13.522 -13.235 9.585 1.00 98.38 125 ARG A O 1
ATOM 940 N N . ARG A 1 126 ? -13.893 -12.064 11.480 1.00 98.44 126 ARG A N 1
ATOM 941 C CA . ARG A 1 126 ? -15.255 -11.636 11.125 1.00 98.44 126 ARG A CA 1
ATOM 942 C C . ARG A 1 126 ? -15.222 -10.729 9.896 1.00 98.44 126 ARG A C 1
ATOM 944 O O . ARG A 1 126 ? -15.960 -11.001 8.955 1.00 98.44 126 ARG A O 1
ATOM 951 N N . LEU A 1 127 ? -14.330 -9.738 9.877 1.00 98.44 127 LEU A N 1
ATOM 952 C CA . LEU A 1 127 ? -14.159 -8.821 8.745 1.00 98.44 127 LEU A CA 1
ATOM 953 C C . LEU A 1 127 ? -13.799 -9.560 7.448 1.00 98.44 127 LEU A C 1
ATOM 955 O O . LEU A 1 127 ? -14.453 -9.379 6.428 1.00 98.44 127 LEU A O 1
ATOM 959 N N . THR A 1 128 ? -12.831 -10.476 7.502 1.00 98.25 128 THR A N 1
ATOM 960 C CA . THR A 1 128 ? -12.419 -11.273 6.334 1.00 98.25 128 THR A CA 1
ATOM 961 C C . THR A 1 128 ? -13.566 -12.113 5.779 1.00 98.25 128 THR A C 1
ATOM 963 O O . THR A 1 128 ? -13.762 -12.166 4.570 1.00 98.25 128 THR A O 1
ATOM 966 N N . ARG A 1 129 ? -14.341 -12.785 6.642 1.00 98.12 129 ARG A N 1
ATOM 967 C CA . ARG A 1 129 ? -15.504 -13.574 6.199 1.00 98.12 129 ARG A CA 1
ATOM 968 C C . ARG A 1 129 ? -16.554 -12.696 5.531 1.00 98.12 129 ARG A C 1
ATOM 970 O O . ARG A 1 129 ? -17.116 -13.107 4.527 1.00 98.12 129 ARG A O 1
ATOM 977 N N . HIS A 1 130 ? -16.782 -11.514 6.095 1.00 98.00 130 HIS A N 1
ATOM 978 C CA . HIS A 1 130 ? -17.726 -10.541 5.569 1.00 98.00 130 HIS A CA 1
ATOM 979 C C . HIS A 1 130 ? -17.332 -10.076 4.164 1.00 98.00 130 HIS A C 1
ATOM 981 O O . HIS A 1 130 ? -18.102 -10.261 3.229 1.00 98.00 130 HIS A O 1
ATOM 987 N N . ILE A 1 131 ? -16.094 -9.598 3.993 1.00 96.88 131 ILE A N 1
ATOM 988 C CA . ILE A 1 131 ? -15.556 -9.159 2.692 1.00 96.88 131 ILE A CA 1
ATOM 989 C C . ILE A 1 131 ? -15.523 -10.312 1.682 1.00 96.88 131 ILE A C 1
ATOM 991 O O . ILE A 1 131 ? -15.830 -10.128 0.512 1.00 96.88 131 ILE A O 1
ATOM 995 N N . ARG A 1 132 ? -15.183 -11.532 2.109 1.00 96.88 132 ARG A N 1
ATOM 996 C CA . ARG A 1 132 ? -15.197 -12.706 1.223 1.00 96.88 132 ARG A CA 1
ATOM 997 C C . ARG A 1 132 ? -16.596 -12.997 0.668 1.00 96.88 132 ARG A C 1
ATOM 999 O O . ARG A 1 132 ? -16.704 -13.398 -0.486 1.00 96.88 132 ARG A O 1
ATOM 1006 N N . ASP A 1 133 ? -17.633 -12.856 1.491 1.00 95.94 133 ASP A N 1
ATOM 1007 C CA . ASP A 1 133 ? -19.003 -13.218 1.116 1.00 95.94 133 ASP A CA 1
ATOM 1008 C C . ASP A 1 133 ? -19.714 -12.077 0.358 1.00 95.94 133 ASP A C 1
ATOM 1010 O O . ASP A 1 133 ? -20.516 -12.351 -0.532 1.00 95.94 133 ASP A O 1
ATOM 1014 N N . ALA A 1 134 ? -19.407 -10.815 0.681 1.00 94.50 134 ALA A N 1
ATOM 1015 C CA . ALA A 1 134 ? -20.043 -9.627 0.102 1.00 94.50 134 ALA A CA 1
ATOM 1016 C C . ALA A 1 134 ? -19.221 -8.930 -1.004 1.00 94.50 134 ALA A C 1
ATOM 1018 O O . ALA A 1 134 ? -19.770 -8.105 -1.730 1.00 94.50 134 ALA A O 1
ATOM 1019 N N . GLY A 1 135 ? -17.938 -9.272 -1.154 1.00 93.06 135 GLY A N 1
ATOM 1020 C CA . GLY A 1 135 ? -16.983 -8.570 -2.014 1.00 93.06 135 GLY A CA 1
ATOM 1021 C C . GLY A 1 135 ? -16.190 -7.491 -1.267 1.00 93.06 135 GLY A C 1
ATOM 1022 O O . GLY A 1 135 ? -16.544 -7.091 -0.154 1.00 93.06 135 GLY A O 1
ATOM 1023 N N . ALA A 1 136 ? -15.093 -7.034 -1.882 1.00 92.56 136 ALA A N 1
ATOM 1024 C CA . ALA A 1 136 ? -14.403 -5.822 -1.443 1.00 92.56 136 ALA A CA 1
ATOM 1025 C C . ALA A 1 136 ? -15.368 -4.635 -1.530 1.00 92.56 136 ALA A C 1
ATOM 1027 O O . ALA A 1 136 ? -16.221 -4.582 -2.416 1.00 92.56 136 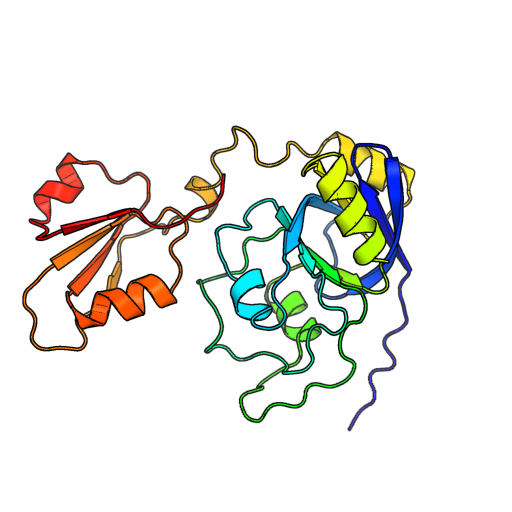ALA A O 1
ATOM 1028 N N . MET A 1 137 ? -15.277 -3.724 -0.567 1.00 96.75 137 MET A N 1
ATOM 1029 C CA . MET A 1 137 ? -16.189 -2.590 -0.495 1.00 96.75 137 MET A CA 1
ATOM 1030 C C . MET A 1 137 ? -15.524 -1.392 0.172 1.00 96.75 137 MET A C 1
ATOM 1032 O O . MET A 1 137 ? -14.600 -1.573 0.974 1.00 96.75 137 MET A O 1
ATOM 1036 N N . PRO A 1 138 ? -16.014 -0.175 -0.095 1.00 98.06 138 PRO A N 1
ATOM 1037 C CA . PRO A 1 138 ? -15.552 1.006 0.608 1.00 98.06 138 PRO A CA 1
ATOM 1038 C C . PRO A 1 138 ? -15.781 0.901 2.120 1.00 98.06 138 PRO A C 1
ATOM 1040 O O . PRO A 1 138 ? -16.750 0.303 2.600 1.00 98.06 138 PRO A O 1
ATOM 1043 N N . GLY A 1 139 ? -14.877 1.496 2.884 1.00 98.31 139 GLY A N 1
ATOM 1044 C CA . GLY A 1 139 ? -14.974 1.600 4.328 1.00 98.31 139 GLY A CA 1
ATOM 1045 C C . GLY A 1 139 ? -14.202 2.804 4.842 1.00 98.31 139 GLY A C 1
ATOM 1046 O O . GLY A 1 139 ? -13.370 3.384 4.145 1.00 98.31 139 GLY A O 1
ATOM 1047 N N . ALA A 1 140 ? -14.490 3.181 6.080 1.00 98.50 140 ALA A N 1
ATOM 1048 C CA . ALA A 1 140 ? -13.794 4.253 6.761 1.00 98.50 140 ALA A CA 1
ATOM 1049 C C . ALA A 1 140 ? -13.567 3.901 8.227 1.00 98.50 140 ALA A C 1
ATOM 1051 O O . ALA A 1 140 ? -14.446 3.342 8.886 1.00 98.50 140 ALA A O 1
ATOM 1052 N N . PHE A 1 141 ? -12.395 4.247 8.748 1.00 98.44 141 PHE A N 1
ATOM 1053 C CA . PHE A 1 141 ? -12.079 4.082 10.159 1.00 98.44 141 PHE A CA 1
ATOM 1054 C C . PHE A 1 141 ? -11.465 5.335 10.767 1.00 98.44 141 PHE A C 1
ATOM 1056 O O . PHE A 1 141 ? -10.957 6.208 10.066 1.00 98.44 141 PHE A O 1
ATOM 1063 N N . GLY A 1 142 ? -11.492 5.410 12.091 1.00 97.62 142 GLY A N 1
ATOM 1064 C CA . GLY A 1 142 ? -10.821 6.459 12.843 1.00 97.62 142 GLY A CA 1
ATOM 1065 C C . GLY A 1 142 ? -11.509 6.739 14.169 1.00 97.62 142 GLY A C 1
ATOM 1066 O O . GLY A 1 142 ? -12.232 5.892 14.692 1.00 97.62 142 GLY A O 1
ATOM 1067 N N . THR A 1 143 ? -11.258 7.924 14.722 1.00 97.00 143 THR A N 1
ATOM 1068 C CA . THR A 1 143 ? -11.753 8.333 16.048 1.00 97.00 143 THR A CA 1
ATOM 1069 C C . THR A 1 143 ? -12.939 9.294 15.984 1.00 97.00 143 THR A C 1
ATOM 1071 O O . THR A 1 143 ? -13.348 9.829 17.012 1.00 97.00 143 THR A O 1
ATOM 1074 N N . ALA A 1 144 ? -13.451 9.579 14.784 1.00 96.69 144 ALA A N 1
ATOM 1075 C CA . ALA A 1 144 ? -14.701 10.308 14.612 1.00 96.69 144 ALA A CA 1
ATOM 1076 C C . ALA A 1 144 ? -15.905 9.469 15.080 1.00 96.69 144 ALA A C 1
ATOM 1078 O O . ALA A 1 144 ? -15.806 8.255 15.257 1.00 96.69 144 ALA A O 1
ATOM 1079 N N . ASP A 1 145 ? -17.054 10.118 15.270 1.00 96.25 145 ASP A N 1
ATOM 1080 C CA . ASP A 1 145 ? -18.287 9.417 15.619 1.00 96.25 145 ASP A CA 1
ATOM 1081 C C . ASP A 1 145 ? -18.778 8.503 14.477 1.00 96.25 145 ASP A C 1
ATOM 1083 O O . ASP A 1 145 ? -18.446 8.683 13.302 1.00 96.25 145 ASP A O 1
ATOM 1087 N N . GLU A 1 146 ? -19.609 7.520 14.827 1.00 96.25 146 GLU A N 1
ATOM 1088 C CA . GLU A 1 146 ? -20.116 6.511 13.891 1.00 96.25 146 GLU A CA 1
ATOM 1089 C C . GLU A 1 146 ? -20.866 7.115 12.691 1.00 96.25 146 GLU A C 1
ATOM 1091 O O . GLU A 1 146 ? -20.788 6.573 11.588 1.00 96.25 146 GLU A O 1
ATOM 1096 N N . VAL A 1 147 ? -21.581 8.234 12.866 1.00 97.44 147 VAL A N 1
ATOM 1097 C CA . VAL A 1 147 ? -22.314 8.886 11.768 1.00 97.44 147 VAL A CA 1
ATOM 1098 C C . VAL A 1 147 ? -21.329 9.480 10.768 1.00 97.44 147 VAL A C 1
ATOM 1100 O O . VAL A 1 147 ? -21.485 9.294 9.560 1.00 97.44 147 VAL A O 1
ATOM 1103 N N . THR A 1 148 ? -20.285 10.141 11.263 1.00 97.75 148 THR A N 1
ATOM 1104 C CA . THR A 1 148 ? -19.204 10.678 10.434 1.00 97.75 148 THR A CA 1
ATOM 1105 C C . THR A 1 148 ? -18.488 9.565 9.663 1.00 97.75 148 THR A C 1
ATOM 1107 O O . THR A 1 148 ? -18.297 9.691 8.452 1.00 97.75 148 THR A O 1
ATOM 1110 N N . LEU A 1 149 ? -18.165 8.444 10.318 1.00 98.06 149 LEU A N 1
ATOM 1111 C CA . LEU A 1 149 ? -17.525 7.295 9.667 1.00 98.06 149 LEU A CA 1
ATOM 1112 C C . LEU A 1 149 ? -18.430 6.627 8.622 1.00 98.06 149 LEU A C 1
ATOM 1114 O O . LEU A 1 149 ? -17.962 6.316 7.530 1.00 98.06 149 LEU A O 1
ATOM 1118 N N . LYS A 1 150 ? -19.730 6.465 8.899 1.00 97.81 150 LYS A N 1
ATOM 1119 C CA . LYS A 1 150 ? -20.712 5.957 7.922 1.00 97.81 150 LYS A CA 1
ATOM 1120 C C . LYS A 1 150 ? -20.781 6.825 6.674 1.00 97.81 150 LYS A C 1
ATOM 1122 O O . LYS A 1 150 ? -20.759 6.302 5.563 1.00 97.81 150 LYS A O 1
ATOM 1127 N N . ASN A 1 151 ? -20.848 8.143 6.854 1.00 97.69 151 ASN A N 1
ATOM 1128 C CA . ASN A 1 151 ? -20.899 9.078 5.734 1.00 97.69 151 ASN A CA 1
ATOM 1129 C C . ASN A 1 151 ? -19.612 9.026 4.903 1.00 97.69 151 ASN A C 1
ATOM 1131 O O . ASN A 1 151 ? -19.685 9.053 3.679 1.00 97.69 151 ASN A O 1
ATOM 1135 N N . ALA A 1 152 ? -18.451 8.911 5.554 1.00 97.75 152 ALA A N 1
ATOM 1136 C CA . ALA A 1 152 ? -17.175 8.762 4.864 1.00 97.75 152 ALA A CA 1
ATOM 1137 C C . ALA A 1 152 ? -17.082 7.436 4.093 1.00 97.75 152 ALA A C 1
ATOM 1139 O O . ALA A 1 152 ? -16.723 7.450 2.921 1.00 97.75 152 ALA A O 1
ATOM 1140 N N . ALA A 1 153 ? -17.477 6.314 4.704 1.00 97.75 153 ALA A N 1
ATOM 1141 C CA . ALA A 1 153 ? -17.502 5.009 4.045 1.00 97.75 153 ALA A CA 1
ATOM 1142 C C . ALA A 1 153 ? -18.433 4.993 2.821 1.00 97.75 153 ALA A C 1
ATOM 1144 O O . ALA A 1 153 ? -18.092 4.411 1.801 1.00 97.75 153 ALA A O 1
ATOM 1145 N N . ALA A 1 154 ? -19.592 5.655 2.900 1.00 96.81 154 ALA A N 1
ATOM 1146 C CA . ALA A 1 154 ? -20.538 5.746 1.788 1.00 96.81 154 ALA A CA 1
ATOM 1147 C C . ALA A 1 154 ? -20.086 6.701 0.665 1.00 96.81 154 ALA A C 1
ATOM 1149 O O . ALA A 1 154 ? -20.513 6.541 -0.476 1.00 96.81 154 ALA A O 1
ATOM 1150 N N . ALA A 1 155 ? -19.271 7.709 0.989 1.00 96.38 155 ALA A N 1
ATOM 1151 C CA . ALA A 1 155 ? -18.744 8.677 0.026 1.00 96.38 155 ALA A CA 1
ATOM 1152 C C . ALA A 1 155 ? -17.440 8.218 -0.648 1.00 96.38 155 ALA A C 1
ATOM 1154 O O . ALA A 1 155 ? -17.039 8.808 -1.652 1.00 96.38 155 ALA A O 1
ATOM 1155 N N . GLU A 1 156 ? -16.773 7.206 -0.094 1.00 96.38 156 GLU A N 1
ATOM 1156 C CA . GLU A 1 156 ? -15.527 6.669 -0.628 1.00 96.38 156 GLU A CA 1
ATOM 1157 C C . GLU A 1 156 ? -15.779 5.973 -1.981 1.00 96.38 156 GLU A C 1
ATOM 1159 O O . GLU A 1 156 ? -16.600 5.055 -2.057 1.00 96.38 156 GLU A O 1
ATOM 1164 N N . PRO A 1 157 ? -15.091 6.387 -3.062 1.00 92.62 157 PRO A N 1
ATOM 1165 C CA . PRO A 1 157 ? -15.375 5.899 -4.410 1.00 92.62 157 PRO A CA 1
ATOM 1166 C C . PRO A 1 157 ? -14.898 4.461 -4.676 1.00 92.62 157 PRO A C 1
ATOM 1168 O O . PRO A 1 157 ? -15.291 3.885 -5.687 1.00 92.62 157 PRO A O 1
ATOM 1171 N N . GLY A 1 158 ? -14.084 3.876 -3.790 1.00 92.94 158 GLY A N 1
ATOM 1172 C CA . GLY A 1 158 ? -13.474 2.559 -3.994 1.00 92.94 158 GLY A CA 1
ATOM 1173 C C . GLY A 1 158 ? -12.256 2.631 -4.917 1.00 92.94 158 GLY A C 1
ATOM 1174 O O . GLY A 1 158 ? -11.581 3.658 -4.970 1.00 92.94 158 GLY A O 1
ATOM 1175 N N . THR A 1 159 ? -11.953 1.542 -5.623 1.00 93.75 159 THR A N 1
ATOM 1176 C CA . THR A 1 159 ? -10.842 1.487 -6.595 1.00 93.75 159 THR A CA 1
ATOM 1177 C C . THR A 1 159 ? -11.320 1.305 -8.039 1.00 93.75 159 THR A C 1
ATOM 1179 O O . THR A 1 159 ? -10.652 1.759 -8.971 1.00 93.75 159 THR A O 1
ATOM 1182 N N . ASP A 1 160 ? -12.509 0.727 -8.227 1.00 92.19 160 ASP A N 1
ATOM 1183 C CA . ASP A 1 160 ? -13.089 0.431 -9.535 1.00 92.19 160 ASP A CA 1
ATOM 1184 C C . ASP A 1 160 ? -13.223 1.677 -10.427 1.00 92.19 160 ASP A C 1
ATOM 1186 O O . ASP A 1 160 ? -13.927 2.641 -10.119 1.00 92.19 160 ASP A O 1
ATOM 1190 N N . GLY A 1 161 ? -12.578 1.633 -11.596 1.00 90.88 161 GLY A N 1
ATOM 1191 C CA . GLY A 1 161 ? -12.664 2.694 -12.603 1.00 90.88 161 GLY A CA 1
ATOM 1192 C C . GLY A 1 161 ? -11.882 3.968 -12.265 1.00 90.88 161 GLY A C 1
ATOM 1193 O O . GLY A 1 161 ? -12.069 4.983 -12.941 1.00 90.88 161 GLY A O 1
ATOM 1194 N N . ILE A 1 162 ? -11.005 3.929 -11.257 1.00 94.50 162 ILE A N 1
ATOM 1195 C CA . ILE A 1 162 ? -10.141 5.047 -10.869 1.00 94.50 162 ILE A CA 1
ATOM 1196 C C . ILE A 1 162 ? -8.724 4.807 -11.390 1.00 94.50 162 ILE A C 1
ATOM 1198 O O . ILE A 1 162 ? -8.129 3.759 -11.158 1.00 94.50 162 ILE A O 1
ATOM 1202 N N . ASP A 1 163 ? -8.146 5.809 -12.057 1.00 95.88 163 ASP A N 1
ATOM 1203 C CA . ASP A 1 163 ? -6.738 5.780 -12.469 1.00 95.88 163 ASP A CA 1
ATOM 1204 C C . ASP A 1 163 ? -5.809 6.002 -11.263 1.00 95.88 163 ASP A C 1
ATOM 1206 O O . ASP A 1 163 ? -5.297 7.099 -11.020 1.00 95.88 163 ASP A O 1
ATOM 1210 N N . LEU A 1 164 ? -5.603 4.938 -10.489 1.00 97.00 164 LEU A N 1
ATOM 1211 C CA . LEU A 1 164 ? -4.664 4.913 -9.369 1.00 97.00 164 LEU A CA 1
ATOM 1212 C C . LEU A 1 164 ? -3.208 4.823 -9.845 1.00 97.00 164 LEU A C 1
ATOM 1214 O O . LEU A 1 164 ? -2.310 5.288 -9.142 1.00 97.00 164 LEU A O 1
ATOM 1218 N N . VAL A 1 165 ? -2.972 4.300 -11.051 1.00 97.38 165 VAL A N 1
ATOM 1219 C CA . VAL A 1 165 ? -1.647 4.205 -11.679 1.00 97.38 165 VAL A CA 1
ATOM 1220 C C . VAL A 1 165 ? -0.984 5.580 -11.774 1.00 97.38 165 VAL A C 1
ATOM 1222 O O . VAL A 1 165 ? 0.176 5.740 -11.384 1.00 97.38 165 VAL A O 1
ATOM 1225 N N . SER A 1 166 ? -1.735 6.600 -12.199 1.00 96.12 166 SER A N 1
ATOM 1226 C CA . SER A 1 166 ? -1.258 7.988 -12.267 1.00 96.12 166 SER A CA 1
ATOM 1227 C C . SER A 1 166 ? -0.771 8.547 -10.923 1.00 96.12 166 SER A C 1
ATOM 1229 O O . SER A 1 166 ? 0.051 9.462 -10.894 1.00 96.12 166 SER A O 1
ATOM 1231 N N . THR A 1 167 ? -1.239 7.982 -9.804 1.00 95.75 167 THR A N 1
ATOM 1232 C CA . THR A 1 167 ? -0.872 8.416 -8.449 1.00 95.75 167 THR A CA 1
ATOM 1233 C C . THR A 1 167 ? 0.385 7.722 -7.917 1.00 95.75 167 THR A C 1
ATOM 1235 O O . THR A 1 167 ? 1.024 8.235 -6.995 1.00 95.75 167 THR A O 1
ATOM 1238 N N . VAL A 1 168 ? 0.764 6.578 -8.503 1.00 97.50 168 VAL A N 1
ATOM 1239 C CA . VAL A 1 168 ? 1.874 5.740 -8.023 1.00 97.50 168 VAL A CA 1
ATOM 1240 C C . VAL A 1 168 ? 3.057 5.645 -8.982 1.00 97.50 168 VAL A C 1
ATOM 1242 O O . VAL A 1 168 ? 4.160 5.346 -8.526 1.00 97.50 168 VAL A O 1
ATOM 1245 N N . THR A 1 169 ? 2.883 5.951 -10.268 1.00 98.12 169 THR A N 1
ATOM 1246 C CA . THR A 1 169 ? 3.982 5.996 -11.249 1.00 98.12 169 THR A CA 1
ATOM 1247 C C . THR A 1 169 ? 5.113 6.934 -10.808 1.00 98.12 169 THR A C 1
ATOM 1249 O O . THR A 1 169 ? 4.892 7.924 -10.100 1.00 98.12 169 THR A O 1
ATOM 1252 N N . CYS A 1 170 ? 6.346 6.656 -11.232 1.00 96.94 170 CYS A N 1
ATOM 1253 C CA . CYS A 1 170 ? 7.456 7.589 -11.111 1.00 96.94 170 CYS A CA 1
ATOM 1254 C C . CYS A 1 170 ? 7.181 8.879 -11.901 1.00 96.94 170 CYS A C 1
ATOM 1256 O O . CYS A 1 170 ? 6.477 8.871 -12.9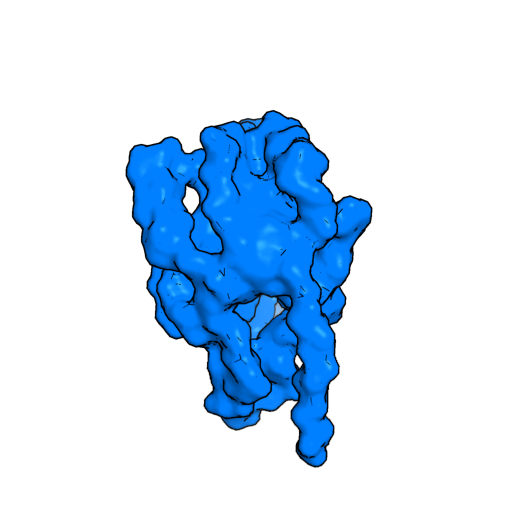13 1.00 96.94 170 CYS A O 1
ATOM 1258 N N . ALA A 1 171 ? 7.731 9.994 -11.411 1.00 95.94 171 ALA A N 1
ATOM 1259 C CA . ALA A 1 171 ? 7.602 11.297 -12.063 1.00 95.94 171 ALA A CA 1
ATOM 1260 C C . ALA A 1 171 ? 8.584 11.455 -13.232 1.00 95.94 171 ALA A C 1
ATOM 1262 O O . ALA A 1 171 ? 8.232 12.013 -14.264 1.00 95.94 171 ALA A O 1
ATOM 1263 N N . GLU A 1 172 ? 9.800 10.936 -13.067 1.00 97.19 172 GLU A N 1
ATOM 1264 C CA . GLU A 1 172 ? 10.876 11.007 -14.050 1.00 97.19 172 GLU A CA 1
ATOM 1265 C C . GLU A 1 172 ? 11.470 9.610 -14.268 1.00 97.19 172 GLU A C 1
ATOM 1267 O O . GLU A 1 172 ? 11.504 8.810 -13.322 1.00 97.19 172 GLU A O 1
ATOM 1272 N N . PRO A 1 173 ? 11.959 9.305 -15.484 1.00 97.81 173 PRO A N 1
ATOM 1273 C CA . PRO A 1 173 ? 12.676 8.068 -15.742 1.00 97.81 173 PRO A CA 1
ATOM 1274 C C . PRO A 1 173 ? 13.903 7.902 -14.843 1.00 97.81 173 PRO A C 1
ATOM 1276 O O . PRO A 1 173 ? 14.600 8.871 -14.533 1.00 97.81 173 PRO A O 1
ATOM 1279 N N . TYR A 1 174 ? 14.208 6.660 -14.475 1.00 97.81 174 TYR A N 1
ATOM 1280 C CA . TYR A 1 174 ? 15.429 6.322 -13.749 1.00 97.81 174 TYR A CA 1
ATOM 1281 C C . TYR A 1 174 ? 16.008 4.990 -14.218 1.00 97.81 174 TYR A C 1
ATOM 1283 O O . TYR A 1 174 ? 15.305 4.122 -14.733 1.00 97.81 174 TYR A O 1
ATOM 1291 N N . GLU A 1 175 ? 17.315 4.832 -14.038 1.00 97.12 175 GLU A N 1
ATOM 1292 C CA . GLU A 1 175 ? 18.050 3.656 -14.490 1.00 97.12 175 GLU A CA 1
ATOM 1293 C C . GLU A 1 175 ? 18.512 2.807 -13.305 1.00 97.12 175 GLU A C 1
ATOM 1295 O O . GLU A 1 175 ? 18.958 3.327 -12.280 1.00 97.12 175 GLU A O 1
ATOM 1300 N N . VAL A 1 176 ? 18.437 1.488 -13.468 1.00 96.88 176 VAL A N 1
ATOM 1301 C CA . VAL A 1 176 ? 19.033 0.508 -12.564 1.00 96.88 176 VAL A CA 1
ATOM 1302 C C . VAL A 1 176 ? 20.035 -0.328 -13.362 1.00 96.88 176 VAL A C 1
ATOM 1304 O O . VAL A 1 176 ? 19.644 -1.029 -14.305 1.00 96.88 176 VAL A O 1
ATOM 1307 N N . PRO A 1 177 ? 21.336 -0.249 -13.024 1.00 96.00 177 PRO A N 1
ATOM 1308 C CA . PRO A 1 177 ? 22.370 -0.942 -13.773 1.00 96.00 177 PRO A CA 1
ATOM 1309 C C . PRO A 1 177 ? 22.217 -2.457 -13.650 1.00 96.00 177 PRO A C 1
ATOM 1311 O O . PRO A 1 177 ? 21.749 -2.973 -12.634 1.00 96.00 177 PRO A O 1
ATOM 1314 N N . CYS A 1 178 ? 22.658 -3.175 -14.684 1.00 95.56 178 CYS A N 1
ATOM 1315 C CA . CYS A 1 178 ? 22.744 -4.624 -14.602 1.00 95.56 178 CYS A CA 1
ATOM 1316 C C . CYS A 1 178 ? 23.775 -5.015 -13.536 1.00 95.56 178 CYS A C 1
ATOM 1318 O O . CYS A 1 178 ? 24.860 -4.437 -13.474 1.00 95.56 178 CYS A O 1
ATOM 1320 N N . THR A 1 179 ? 23.461 -6.014 -12.715 1.00 93.06 179 THR A N 1
ATOM 1321 C CA . THR A 1 179 ? 24.402 -6.553 -11.720 1.00 93.06 179 THR A CA 1
ATOM 1322 C C . THR A 1 179 ? 25.419 -7.523 -12.333 1.00 93.06 179 THR A C 1
ATOM 1324 O O . THR A 1 179 ? 26.342 -7.962 -11.649 1.00 93.06 179 THR A O 1
ATOM 1327 N N . THR A 1 180 ? 25.275 -7.845 -13.624 1.00 90.12 180 THR A N 1
ATOM 1328 C CA . THR A 1 180 ? 26.177 -8.697 -14.412 1.00 90.12 180 THR A CA 1
ATOM 1329 C C . THR A 1 180 ? 26.675 -7.963 -15.664 1.00 90.12 180 THR A C 1
ATOM 1331 O O . THR A 1 180 ? 26.164 -6.899 -16.009 1.00 90.12 180 THR A O 1
ATOM 1334 N N . ASP A 1 181 ? 27.635 -8.540 -16.397 1.00 85.19 181 ASP A N 1
ATOM 1335 C CA . ASP A 1 181 ? 28.210 -7.959 -17.630 1.00 85.19 181 ASP A CA 1
ATOM 1336 C C . ASP A 1 181 ? 27.269 -8.030 -18.863 1.00 85.19 181 ASP A C 1
ATOM 1338 O O . ASP A 1 181 ? 27.704 -8.153 -20.011 1.00 85.19 181 ASP A O 1
ATOM 1342 N N . SER A 1 182 ? 25.951 -7.984 -18.656 1.00 90.44 182 SER A N 1
ATOM 1343 C CA . SER A 1 182 ? 24.958 -8.016 -19.732 1.00 90.44 182 SER A CA 1
ATOM 1344 C C . SER A 1 182 ? 24.795 -6.644 -20.382 1.00 90.44 182 SER A C 1
ATOM 1346 O O . SER A 1 182 ? 24.552 -5.641 -19.717 1.00 90.44 182 SER A O 1
ATOM 1348 N N . THR A 1 183 ? 24.821 -6.605 -21.714 1.00 91.69 183 THR A N 1
ATOM 1349 C CA . THR A 1 183 ? 24.509 -5.400 -22.503 1.00 91.69 183 THR A CA 1
ATOM 1350 C C . THR A 1 183 ? 23.020 -5.276 -22.839 1.00 91.69 183 THR A C 1
ATOM 1352 O O . THR A 1 183 ? 22.624 -4.393 -23.604 1.00 91.69 183 THR A O 1
ATOM 1355 N N . ARG A 1 184 ? 22.178 -6.193 -22.340 1.00 97.06 184 ARG A N 1
ATOM 1356 C CA . ARG A 1 184 ? 20.733 -6.163 -22.594 1.00 97.06 184 ARG A CA 1
ATOM 1357 C C . ARG A 1 184 ? 20.106 -4.976 -21.875 1.00 97.06 184 ARG A C 1
ATOM 1359 O O . ARG A 1 184 ? 20.519 -4.617 -20.777 1.00 97.06 184 ARG A O 1
ATOM 1366 N N . ARG A 1 185 ? 19.063 -4.415 -22.484 1.00 97.44 185 ARG A N 1
ATOM 1367 C CA . ARG A 1 185 ? 18.296 -3.281 -21.956 1.00 97.44 185 ARG A CA 1
ATOM 1368 C C . ARG A 1 185 ? 16.820 -3.629 -21.909 1.00 97.44 185 ARG A C 1
ATOM 1370 O O . ARG A 1 185 ? 16.278 -4.066 -22.924 1.00 97.44 185 ARG A O 1
ATOM 1377 N N . ILE A 1 186 ? 16.186 -3.399 -20.769 1.00 98.44 186 ILE A N 1
ATOM 1378 C CA . ILE A 1 186 ? 14.738 -3.501 -20.604 1.00 98.44 186 ILE A CA 1
ATOM 1379 C C . ILE A 1 186 ? 14.203 -2.117 -20.251 1.00 98.44 186 ILE A C 1
ATOM 1381 O O . ILE A 1 186 ? 14.726 -1.476 -19.345 1.00 98.44 186 ILE A O 1
ATOM 1385 N N . VAL A 1 187 ? 13.166 -1.671 -20.958 1.00 98.62 187 VAL A N 1
ATOM 1386 C CA . VAL A 1 187 ? 12.378 -0.502 -20.547 1.00 98.62 187 VAL A CA 1
ATOM 1387 C C . VAL A 1 187 ? 11.168 -1.012 -19.769 1.00 98.62 187 VAL A C 1
ATOM 1389 O O . VAL A 1 187 ? 10.387 -1.802 -20.301 1.00 98.62 187 VAL A O 1
ATOM 1392 N N . ALA A 1 188 ? 11.035 -0.607 -18.512 1.00 98.44 188 ALA A N 1
ATOM 1393 C CA . ALA A 1 188 ? 9.949 -1.009 -17.627 1.00 98.44 188 ALA A CA 1
ATOM 1394 C C . ALA A 1 188 ? 8.976 0.160 -17.432 1.00 98.44 188 ALA A C 1
ATOM 1396 O O . ALA A 1 188 ? 9.384 1.217 -16.958 1.00 98.44 188 ALA A O 1
ATOM 1397 N N . LEU A 1 189 ? 7.701 -0.015 -17.787 1.00 98.44 189 LEU A N 1
ATOM 1398 C CA . LEU A 1 189 ? 6.673 0.965 -17.435 1.00 98.44 189 LEU A CA 1
ATOM 1399 C C . LEU A 1 189 ? 6.334 0.822 -15.955 1.00 98.44 189 LEU A C 1
ATOM 1401 O O . LEU A 1 189 ? 6.009 -0.276 -15.500 1.00 98.44 189 LEU A O 1
ATOM 1405 N N . ASP A 1 190 ? 6.398 1.938 -15.237 1.00 98.38 190 ASP A N 1
ATOM 1406 C CA . ASP A 1 190 ? 6.030 2.026 -13.833 1.00 98.38 190 ASP A CA 1
ATOM 1407 C C . ASP A 1 190 ? 4.527 2.265 -13.682 1.00 98.38 190 ASP A C 1
ATOM 1409 O O . ASP A 1 190 ? 4.055 3.400 -13.678 1.00 98.38 190 ASP A O 1
ATOM 1413 N N . PHE A 1 191 ? 3.770 1.183 -13.529 1.00 98.25 191 PHE A N 1
ATOM 1414 C CA . PHE A 1 191 ? 2.367 1.238 -13.123 1.00 98.25 191 PHE A CA 1
ATOM 1415 C C . PHE A 1 191 ? 2.177 1.213 -11.598 1.00 98.25 191 PHE A C 1
ATOM 1417 O O . PHE A 1 191 ? 1.056 1.081 -11.124 1.00 98.25 191 PHE A O 1
ATOM 1424 N N . GLY A 1 192 ? 3.250 1.348 -10.817 1.00 97.44 192 GLY A N 1
ATOM 1425 C CA . GLY A 1 192 ? 3.309 0.977 -9.403 1.00 97.44 192 GLY A CA 1
ATOM 1426 C C . GLY A 1 192 ? 4.317 -0.147 -9.165 1.00 97.44 192 GLY A C 1
ATOM 1427 O O . GLY A 1 192 ? 4.043 -1.094 -8.427 1.00 97.44 192 GLY A O 1
ATOM 1428 N N . ILE A 1 193 ? 5.470 -0.075 -9.831 1.00 97.75 193 ILE A N 1
ATOM 1429 C CA . ILE A 1 193 ? 6.472 -1.134 -9.844 1.00 97.75 193 ILE A CA 1
ATOM 1430 C C . ILE A 1 193 ? 7.076 -1.350 -8.459 1.00 97.75 193 ILE A C 1
ATOM 1432 O O . ILE A 1 193 ? 7.462 -0.414 -7.756 1.00 97.75 193 ILE A O 1
ATOM 1436 N N . LYS A 1 194 ? 7.196 -2.623 -8.092 1.00 98.19 194 LYS A N 1
ATOM 1437 C CA . LYS A 1 194 ? 7.875 -3.038 -6.868 1.00 98.19 194 LYS A CA 1
ATOM 1438 C C . LYS A 1 194 ? 9.391 -3.044 -7.034 1.00 98.19 194 LYS A C 1
ATOM 1440 O O . LYS A 1 194 ? 9.902 -3.523 -8.049 1.00 98.19 194 LYS A O 1
ATOM 1445 N N . THR A 1 195 ? 10.109 -2.605 -6.003 1.00 97.25 195 THR A N 1
ATOM 1446 C CA . THR A 1 195 ? 11.580 -2.604 -5.947 1.00 97.25 195 THR A CA 1
ATOM 1447 C C . THR A 1 195 ? 12.151 -3.986 -6.267 1.00 97.25 195 THR A C 1
ATOM 1449 O O . THR A 1 195 ? 13.026 -4.103 -7.125 1.00 97.25 195 THR A O 1
ATOM 1452 N N . SER A 1 196 ? 11.589 -5.049 -5.680 1.00 97.31 196 SER A N 1
ATOM 1453 C CA . SER A 1 196 ? 12.058 -6.424 -5.890 1.00 97.31 196 SER A CA 1
ATOM 1454 C C . SER A 1 196 ? 11.990 -6.891 -7.350 1.00 97.31 196 SER A C 1
ATOM 1456 O O . SER A 1 196 ? 12.843 -7.665 -7.789 1.00 97.31 196 SER A O 1
ATOM 1458 N N . ILE A 1 197 ? 11.023 -6.406 -8.139 1.00 97.94 197 ILE A N 1
ATOM 1459 C CA . ILE A 1 197 ? 10.931 -6.713 -9.575 1.00 97.94 197 ILE A CA 1
ATOM 1460 C C . ILE A 1 197 ? 12.127 -6.111 -10.310 1.00 97.94 197 ILE A C 1
ATOM 1462 O O . ILE A 1 197 ? 12.777 -6.793 -11.103 1.00 97.94 197 ILE A O 1
ATOM 1466 N N . VAL A 1 198 ? 12.430 -4.841 -10.037 1.00 97.19 198 VAL A N 1
ATOM 1467 C CA . VAL A 1 198 ? 13.548 -4.135 -10.672 1.00 97.19 198 VAL A CA 1
ATOM 1468 C C . VAL A 1 198 ? 14.874 -4.787 -10.286 1.00 97.19 198 VAL A C 1
ATOM 1470 O O . VAL A 1 198 ? 15.706 -5.043 -11.156 1.00 97.19 198 VAL A O 1
ATOM 1473 N N . GLU A 1 199 ? 15.041 -5.147 -9.012 1.00 95.88 199 GLU A N 1
ATOM 1474 C CA . GLU A 1 199 ? 16.219 -5.866 -8.520 1.00 95.88 199 GLU A CA 1
ATOM 1475 C C . GLU A 1 199 ? 16.394 -7.224 -9.214 1.00 95.88 199 GLU A C 1
ATOM 1477 O O . GLU A 1 199 ? 17.487 -7.535 -9.692 1.00 95.88 199 GLU A O 1
ATOM 1482 N N . GLN A 1 200 ? 15.328 -8.016 -9.356 1.00 96.69 200 GLN A N 1
ATOM 1483 C CA . GLN A 1 200 ? 15.396 -9.318 -10.026 1.00 96.69 200 GLN A CA 1
ATOM 1484 C C . GLN A 1 200 ? 15.686 -9.193 -11.525 1.00 96.69 200 GLN A C 1
ATOM 1486 O O . GLN A 1 200 ? 16.471 -9.971 -12.071 1.00 96.69 200 GLN A O 1
ATOM 1491 N N . LEU A 1 201 ? 15.089 -8.209 -12.202 1.00 96.81 201 LEU A N 1
ATOM 1492 C CA . LEU A 1 201 ? 15.358 -7.949 -13.617 1.00 96.81 201 LEU A CA 1
ATOM 1493 C C . LEU A 1 201 ? 16.791 -7.442 -13.839 1.00 96.81 201 LEU A C 1
ATOM 1495 O O . LEU A 1 201 ? 17.414 -7.806 -14.842 1.00 96.81 201 LEU A O 1
ATOM 1499 N N . SER A 1 202 ? 17.344 -6.682 -12.885 1.00 96.88 202 SER A N 1
ATOM 1500 C CA . SER A 1 202 ? 18.715 -6.162 -12.952 1.00 96.88 202 SER A CA 1
ATOM 1501 C C . SER A 1 202 ? 19.778 -7.265 -13.026 1.00 96.88 202 SER A C 1
ATOM 1503 O O . SER A 1 202 ? 20.879 -7.031 -13.516 1.00 96.88 202 SER A O 1
ATOM 1505 N N . ALA A 1 203 ? 19.460 -8.501 -12.622 1.00 96.06 203 ALA A N 1
ATOM 1506 C CA . ALA A 1 203 ? 20.346 -9.654 -12.799 1.00 96.06 203 ALA A CA 1
ATOM 1507 C C . ALA A 1 203 ? 20.589 -10.025 -14.274 1.00 96.06 203 ALA A C 1
ATOM 1509 O O . ALA A 1 203 ? 21.596 -10.659 -14.593 1.00 96.06 203 ALA A O 1
ATOM 1510 N N . TYR A 1 204 ? 19.695 -9.620 -15.183 1.00 95.38 204 TYR A N 1
ATOM 1511 C CA . TYR A 1 204 ? 19.702 -10.055 -16.584 1.00 95.38 204 TYR A CA 1
ATOM 1512 C C . TYR A 1 204 ? 19.894 -8.916 -17.592 1.00 95.38 204 TYR A C 1
ATOM 1514 O O . TYR A 1 204 ? 20.318 -9.166 -18.729 1.00 95.38 204 TYR A O 1
ATOM 1522 N N . ALA A 1 205 ? 19.558 -7.682 -17.215 1.00 97.25 205 ALA A N 1
ATOM 1523 C CA . ALA A 1 205 ? 19.614 -6.520 -18.092 1.00 97.25 205 ALA A CA 1
ATOM 1524 C C . ALA A 1 205 ? 19.767 -5.213 -17.304 1.00 97.25 205 ALA A C 1
ATOM 1526 O O . ALA A 1 205 ? 19.419 -5.131 -16.132 1.00 97.25 205 ALA A O 1
ATOM 1527 N N . HIS A 1 206 ? 20.235 -4.174 -17.989 1.00 97.62 206 HIS A N 1
ATOM 1528 C CA . HIS A 1 206 ? 20.089 -2.795 -17.547 1.00 97.62 206 HIS A CA 1
ATOM 1529 C C . HIS A 1 206 ? 18.617 -2.385 -17.649 1.00 97.62 206 HIS A C 1
ATOM 1531 O O . HIS A 1 206 ? 18.014 -2.523 -18.720 1.00 97.62 206 HIS A O 1
ATOM 1537 N N . ILE A 1 207 ? 18.046 -1.865 -16.567 1.00 98.25 207 ILE A N 1
ATOM 1538 C CA . ILE A 1 207 ? 16.630 -1.506 -16.499 1.00 98.25 207 ILE A CA 1
ATOM 1539 C C . ILE A 1 207 ? 16.496 0.007 -16.571 1.00 98.25 207 ILE A C 1
ATOM 1541 O O . ILE A 1 207 ? 17.143 0.727 -15.822 1.00 98.25 207 ILE A O 1
ATOM 1545 N N . GLU A 1 208 ? 15.655 0.491 -17.471 1.00 98.25 208 GLU A N 1
ATOM 1546 C CA . GLU A 1 208 ? 15.220 1.881 -17.498 1.00 98.25 208 GLU A CA 1
ATOM 1547 C C . GLU A 1 208 ? 13.737 1.912 -17.145 1.00 98.25 208 GLU A C 1
ATOM 1549 O O . GLU A 1 208 ? 12.895 1.441 -17.912 1.00 98.25 208 GLU A O 1
ATOM 1554 N N . VAL A 1 209 ? 13.422 2.409 -15.955 1.00 98.44 209 VAL A N 1
ATOM 1555 C CA . VAL A 1 209 ? 12.048 2.548 -15.486 1.00 98.44 209 VAL A CA 1
ATOM 1556 C C . VAL A 1 209 ? 11.514 3.891 -15.967 1.00 98.44 209 VAL A C 1
ATOM 1558 O O . VAL A 1 209 ? 12.154 4.921 -15.761 1.00 98.44 209 VAL A O 1
ATOM 1561 N N . VAL A 1 210 ? 10.355 3.884 -16.620 1.00 98.56 210 VAL A N 1
ATOM 1562 C CA . VAL A 1 210 ? 9.738 5.070 -17.225 1.00 98.56 210 VAL A CA 1
ATOM 1563 C C . VAL A 1 210 ? 8.318 5.282 -16.694 1.00 98.56 210 VAL A C 1
ATOM 1565 O O . VAL A 1 210 ? 7.652 4.298 -16.357 1.00 98.56 210 VAL A O 1
ATOM 1568 N N . PRO A 1 211 ? 7.817 6.532 -16.656 1.00 98.38 211 PRO A N 1
ATOM 1569 C CA . PRO A 1 211 ? 6.457 6.808 -16.211 1.00 98.38 211 PRO A CA 1
ATOM 1570 C C . PRO A 1 211 ? 5.396 6.050 -17.018 1.00 98.38 211 PRO A C 1
ATOM 1572 O O . PRO A 1 211 ? 5.561 5.848 -18.226 1.00 98.38 211 PRO A O 1
ATOM 1575 N N . ALA A 1 212 ? 4.268 5.721 -16.387 1.00 97.75 212 ALA A N 1
ATOM 1576 C CA . ALA A 1 212 ? 3.117 5.063 -17.013 1.00 97.75 212 ALA A CA 1
ATOM 1577 C C . ALA A 1 212 ? 2.611 5.762 -18.290 1.00 97.75 212 ALA A C 1
ATOM 1579 O O . ALA A 1 212 ? 2.100 5.111 -19.199 1.00 97.75 212 ALA A O 1
ATOM 1580 N N . SER A 1 213 ? 2.764 7.087 -18.369 1.00 97.50 213 SER A N 1
ATOM 1581 C CA . SER A 1 213 ? 2.334 7.922 -19.497 1.00 97.50 213 SER A CA 1
ATOM 1582 C C . SER A 1 213 ? 3.296 7.919 -20.694 1.00 97.50 213 SER A C 1
ATOM 1584 O O . SER A 1 213 ? 3.009 8.559 -21.708 1.00 97.50 213 SER A O 1
ATOM 1586 N N . THR A 1 214 ? 4.434 7.222 -20.603 1.00 98.19 214 THR A N 1
ATOM 1587 C CA . THR A 1 214 ? 5.447 7.191 -21.667 1.00 98.19 214 THR A CA 1
ATOM 1588 C C . THR A 1 214 ? 4.884 6.551 -22.934 1.00 98.19 214 THR A C 1
ATOM 1590 O O . THR A 1 214 ? 4.361 5.436 -22.911 1.00 98.19 214 THR A O 1
ATOM 1593 N N . SER A 1 215 ? 5.010 7.243 -24.070 1.00 98.19 215 SER A N 1
ATOM 1594 C CA . SER A 1 215 ? 4.452 6.762 -25.331 1.00 98.19 215 SER A CA 1
ATOM 1595 C C . SER A 1 215 ? 5.226 5.560 -25.884 1.00 98.19 215 SER A C 1
ATOM 1597 O O . SER A 1 215 ? 6.434 5.421 -25.688 1.00 98.19 215 SER A O 1
ATOM 1599 N N . ALA A 1 216 ? 4.548 4.708 -26.660 1.00 97.81 216 ALA A N 1
ATOM 1600 C CA . ALA A 1 216 ? 5.202 3.595 -27.350 1.00 97.81 216 ALA A CA 1
ATOM 1601 C C . ALA A 1 216 ? 6.334 4.067 -28.283 1.00 97.81 216 ALA A C 1
ATOM 1603 O O . ALA A 1 216 ? 7.347 3.383 -28.413 1.00 97.81 216 ALA A O 1
ATOM 1604 N N . ALA A 1 217 ? 6.185 5.240 -28.908 1.00 98.19 217 ALA A N 1
ATOM 1605 C CA . ALA A 1 217 ? 7.220 5.821 -29.757 1.00 98.19 217 ALA A CA 1
ATOM 1606 C C . ALA A 1 217 ? 8.481 6.172 -28.950 1.00 98.19 217 ALA A C 1
ATOM 1608 O O . ALA A 1 217 ? 9.583 5.814 -29.367 1.00 98.19 217 ALA A O 1
ATOM 1609 N N . ASP A 1 218 ? 8.319 6.786 -27.775 1.00 97.94 218 ASP A N 1
ATOM 1610 C CA . ASP A 1 218 ? 9.436 7.130 -26.887 1.00 97.94 218 ASP A CA 1
ATOM 1611 C C . ASP A 1 218 ? 10.103 5.878 -26.307 1.00 97.94 218 ASP A C 1
ATOM 1613 O O . ASP A 1 218 ? 11.328 5.812 -26.217 1.00 97.94 218 ASP A O 1
ATOM 1617 N N . ILE A 1 219 ? 9.320 4.845 -25.974 1.00 98.06 219 ILE A N 1
ATOM 1618 C CA . ILE A 1 219 ? 9.848 3.545 -25.533 1.00 98.06 219 ILE A CA 1
ATOM 1619 C C . ILE A 1 219 ? 10.698 2.910 -26.639 1.00 98.06 219 ILE A C 1
ATOM 1621 O O . ILE A 1 219 ? 11.815 2.468 -26.381 1.00 98.06 219 ILE A O 1
ATOM 1625 N N . LEU A 1 220 ? 10.207 2.879 -27.881 1.00 97.44 220 LEU A N 1
ATOM 1626 C CA . LEU A 1 220 ? 10.943 2.297 -29.008 1.00 97.44 220 LEU A CA 1
ATOM 1627 C C . LEU A 1 220 ? 12.199 3.105 -29.366 1.00 97.44 220 LEU A C 1
ATOM 1629 O O . LEU A 1 220 ? 13.213 2.510 -29.734 1.00 97.44 220 LEU A O 1
ATOM 1633 N N . ALA A 1 221 ? 12.177 4.431 -29.198 1.00 97.69 221 ALA A N 1
ATOM 1634 C CA . ALA A 1 221 ? 13.340 5.294 -29.420 1.00 97.69 221 ALA A CA 1
ATOM 1635 C C . ALA A 1 221 ? 14.535 4.940 -28.509 1.00 97.69 221 ALA A C 1
ATOM 1637 O O . ALA A 1 221 ? 15.686 5.175 -28.878 1.00 97.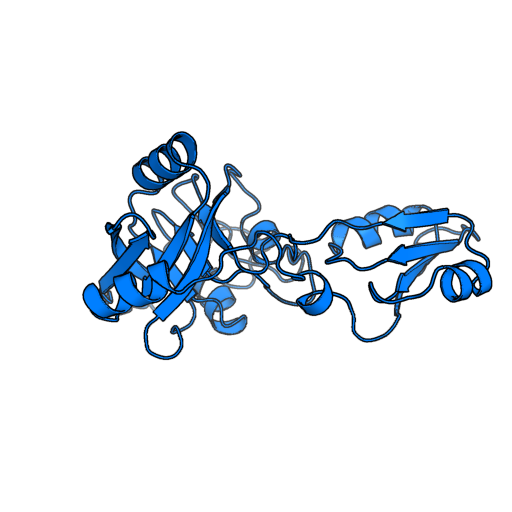69 221 ALA A O 1
ATOM 1638 N N . ARG A 1 222 ? 14.287 4.295 -27.360 1.00 95.81 222 ARG A N 1
ATOM 1639 C CA . ARG A 1 222 ? 15.316 3.816 -26.415 1.00 95.81 222 ARG A CA 1
ATOM 1640 C C . ARG A 1 222 ? 16.018 2.531 -26.855 1.00 95.81 222 ARG A C 1
ATOM 1642 O O . ARG A 1 222 ? 16.961 2.095 -26.190 1.00 95.81 222 ARG A O 1
ATOM 1649 N N . SER A 1 223 ? 15.575 1.936 -27.968 1.00 96.19 223 SER A N 1
ATOM 1650 C CA . SER A 1 223 ? 16.070 0.665 -28.514 1.00 96.19 223 SER A CA 1
ATOM 1651 C C . SER A 1 223 ? 16.126 -0.468 -27.469 1.00 96.19 223 SER A C 1
ATOM 1653 O O . SER A 1 223 ? 17.188 -1.064 -27.259 1.00 96.19 223 SER A O 1
ATOM 1655 N N . PRO A 1 224 ? 15.015 -0.760 -26.760 1.00 97.69 224 PRO A N 1
ATOM 1656 C CA . PRO A 1 224 ? 14.993 -1.822 -25.764 1.00 97.69 224 PRO A CA 1
ATOM 1657 C C . PRO A 1 224 ? 15.144 -3.206 -26.406 1.00 97.69 224 PRO A C 1
ATOM 1659 O O . PRO A 1 224 ? 14.627 -3.474 -27.488 1.00 97.69 224 PRO A O 1
ATOM 1662 N N . HIS A 1 225 ? 15.783 -4.123 -25.682 1.00 98.12 225 HIS A N 1
ATOM 1663 C CA . HIS A 1 225 ? 15.765 -5.554 -26.000 1.00 98.12 225 HIS A CA 1
ATOM 1664 C C . HIS A 1 225 ? 14.508 -6.245 -25.449 1.00 98.12 225 HIS A C 1
ATOM 1666 O O . HIS A 1 225 ? 14.164 -7.341 -25.885 1.00 98.12 225 HIS A O 1
ATOM 1672 N N . GLY A 1 226 ? 13.830 -5.614 -24.486 1.00 97.50 226 GLY A N 1
ATOM 1673 C CA . GLY A 1 226 ? 12.551 -6.052 -23.942 1.00 97.50 226 GLY A CA 1
ATOM 1674 C C . GLY A 1 226 ? 11.785 -4.889 -23.317 1.00 97.50 226 GLY A C 1
ATOM 1675 O O . GLY A 1 226 ? 12.384 -3.931 -22.831 1.00 97.50 226 GLY A O 1
ATOM 1676 N N . VAL A 1 227 ? 10.459 -4.979 -23.333 1.00 98.31 227 VAL A N 1
ATOM 1677 C CA . VAL A 1 227 ? 9.574 -4.054 -22.618 1.00 98.31 227 VAL A CA 1
ATOM 1678 C C . VAL A 1 227 ? 8.900 -4.834 -21.501 1.00 98.31 227 VAL A C 1
ATOM 1680 O O . VAL A 1 227 ? 8.401 -5.935 -21.734 1.00 98.31 227 VAL A O 1
ATOM 1683 N N . PHE A 1 228 ? 8.912 -4.280 -20.295 1.00 98.50 228 PHE A N 1
ATOM 1684 C CA . PHE A 1 228 ? 8.274 -4.865 -19.124 1.00 98.50 228 PHE A CA 1
ATOM 1685 C C . PHE A 1 228 ? 7.118 -3.976 -18.663 1.00 98.50 228 PHE A C 1
ATOM 1687 O O . PHE A 1 228 ? 7.258 -2.758 -18.585 1.00 98.50 228 PHE A O 1
ATOM 1694 N N . LEU A 1 229 ? 5.976 -4.592 -18.369 1.00 98.12 229 LEU A N 1
ATOM 1695 C CA . LEU A 1 229 ? 4.801 -3.927 -17.811 1.00 98.12 229 LEU A CA 1
ATOM 1696 C C . LEU A 1 229 ? 4.699 -4.356 -16.348 1.00 98.12 229 LEU A C 1
ATOM 1698 O O . LEU A 1 229 ? 4.580 -5.554 -16.084 1.00 98.12 229 LEU A O 1
ATOM 1702 N N . SER A 1 230 ? 4.820 -3.416 -15.411 1.00 97.81 230 SER A N 1
ATOM 1703 C CA . SER A 1 230 ? 4.825 -3.750 -13.987 1.00 97.81 230 SER A CA 1
ATOM 1704 C C . SER A 1 230 ? 3.447 -4.103 -13.440 1.00 97.81 230 SER A C 1
ATOM 1706 O O . SER A 1 230 ? 2.425 -3.965 -14.110 1.00 97.81 230 SER A O 1
ATOM 1708 N N . ASN A 1 231 ? 3.429 -4.528 -12.176 1.00 96.88 231 ASN A N 1
ATOM 1709 C CA . ASN A 1 231 ? 2.225 -4.476 -11.358 1.00 96.88 231 ASN A CA 1
ATOM 1710 C C . ASN A 1 231 ? 1.770 -3.018 -11.154 1.00 96.88 231 ASN A C 1
ATOM 1712 O O . ASN A 1 231 ? 2.538 -2.078 -11.381 1.00 96.88 231 ASN A O 1
ATOM 1716 N N . GLY A 1 232 ? 0.538 -2.860 -10.683 1.00 93.00 232 GLY A N 1
ATOM 1717 C CA . GLY A 1 232 ? -0.043 -1.575 -10.329 1.00 93.00 232 GLY A CA 1
ATOM 1718 C C . GLY A 1 232 ? -1.343 -1.734 -9.541 1.00 93.00 232 GLY A C 1
ATOM 1719 O O . GLY A 1 232 ? -1.771 -2.872 -9.317 1.00 93.00 232 GLY A O 1
ATOM 1720 N N . PRO A 1 233 ? -1.917 -0.627 -9.054 1.00 93.44 233 PRO A N 1
ATOM 1721 C CA . PRO A 1 233 ? -3.249 -0.573 -8.464 1.00 93.44 233 PRO A CA 1
ATOM 1722 C C . PRO A 1 233 ? -4.333 -0.356 -9.531 1.00 93.44 233 PRO A C 1
ATOM 1724 O O . PRO A 1 233 ? -4.036 0.159 -10.612 1.00 93.44 233 PRO A O 1
ATOM 1727 N N . GLY A 1 234 ? -5.587 -0.644 -9.164 1.00 84.38 234 GLY A N 1
ATOM 1728 C CA . GLY A 1 234 ? -6.750 -0.533 -10.055 1.00 84.38 234 GLY A CA 1
ATOM 1729 C C . GLY A 1 234 ? -6.986 -1.794 -10.873 1.00 84.38 234 GLY A C 1
ATOM 1730 O O . GLY A 1 234 ? -6.082 -2.189 -11.642 1.00 84.38 234 GLY A O 1
#

Radius of gyration: 19.4 Å; Cα contacts (8 Å, |Δi|>4): 573; chains: 1; bounding box: 51×30×58 Å

Foldseek 3Di:
DDQPPDPFAKKWKAALVGDIWIFTKFFAQDDVFKFKAWEDEDADLDLVQLVQQQQQQARYEYEYPNAEPQQQADAPVSHFDPAGRHRAYEHADYDSDHDHPRHPGTPRVVRNVRNHMYTYNTPSVVVNVVCVVPPTAMMMMGNDDSVVRNVRSNPRPYQPPDLSLQVQWDPAKDKDAAPDPDAAEEEEERSRATPVVQVVVSPHHIYIYGYNPDDPVNVVVVVHPYYHYGDHYD

Mean predicted aligned error: 3.95 Å